Protein AF-A0A4Y2DJN3-F1 (afdb_monomer_lite)

Secondary structure (DSSP, 8-state):
-HHHHHHHHHHHHHH-S-SEEEEEE--TT-HHHHTTS-TT--GGG-HHHHHHHHHHHHHHHHHIIIII-BTB-EEEEEEEE---SSSPPEEEEEEEE-GGG---SHHHHHHH---PPPPTTT-HHHHHHHHHSPEEEE-SS---EE-SB-GGG-BHHHHHT-HHHHHHHHHS-HHHHHHHIIIIIIHHH--HHHHS---SS-GGGSPPEE-TTHHHHHHTTSEEEE----EEETTEEE-

Sequence (239 aa):
MQQNYRDVMAMVRKFVKSDLFLMFTCNPYWSEILNCMEEVQRPEDRPDIIIRVFNMKLKELLKDICKHGIFGTVLAYIYVIEFQKRGLPPAHILLTLDSESKIRTKDDIDNFVSAELPDPCTDLRLFQIVTKCMVYISTRSGAHVFNRAGHRGLPFDTLLLRPYMYQLLDILPYQVFNWLSETVYLDLKFDQKMYTVKPKYYVFSKDLVLNDKFGSKLLSCTVVQKPNIPQFTENGVIF

pLDDT: mean 83.92, std 6.88, range [59.53, 95.88]

Organism: Araneus ventricosus (NCBI:txid182803)

InterPro domains:
  IPR020946 Flavin monooxygenase-like [PF00743] (133-239)
  IPR025476 Helitron helicase-like domain [PF14214] (1-95)

Foldseek 3Di:
DVVLVVVVVVVCVVQPFFQDKDKDFFDCPPPQNVVPDDPPDGSQNCVVSRVVVSVVVVVVVVCCVDPVVLLHHFPDKDWDWDDDPRGTIMIIMTTRHDPVSHDDDPVSVCSNDDDDQDDCVPCVPSNCVLLVDQAEAEDAFWAQEDELQDPPRDGPCVVCVDPVNVVVVVPDPPVVVQVCCCVVPRCVVANCVPQHDDGPDTNPPDDHHYDPCVRVCSVVSSYHYDYHFPDDDPVDTDD

Structure (mmCIF, N/CA/C/O backbone):
data_AF-A0A4Y2DJN3-F1
#
_entry.id   AF-A0A4Y2DJN3-F1
#
loop_
_atom_site.group_PDB
_atom_site.id
_atom_site.type_symbol
_atom_site.label_atom_id
_atom_site.label_alt_id
_atom_site.label_comp_id
_atom_site.label_asym_id
_atom_site.label_entity_id
_atom_site.label_seq_id
_atom_site.pdbx_PDB_ins_code
_atom_site.Cartn_x
_atom_site.Cartn_y
_atom_site.Cartn_z
_atom_site.occupancy
_atom_site.B_iso_or_equiv
_atom_site.auth_seq_id
_atom_site.auth_comp_id
_atom_site.auth_asym_id
_atom_site.auth_atom_id
_atom_site.pdbx_PDB_model_num
ATOM 1 N N . MET A 1 1 ? -30.713 4.463 -8.530 1.00 63.50 1 MET A N 1
ATOM 2 C CA . MET A 1 1 ? -29.580 5.316 -8.094 1.00 63.50 1 MET A CA 1
ATOM 3 C C . MET A 1 1 ? -29.991 6.437 -7.147 1.00 63.50 1 MET A C 1
ATOM 5 O O . MET A 1 1 ? -29.372 6.545 -6.099 1.00 63.50 1 MET A O 1
ATOM 9 N N . GLN A 1 2 ? -31.007 7.256 -7.462 1.00 78.06 2 GLN A N 1
ATOM 10 C CA . GLN A 1 2 ? -31.383 8.390 -6.596 1.00 78.06 2 GLN A CA 1
ATOM 11 C C . GLN A 1 2 ? -31.783 7.980 -5.168 1.00 78.06 2 GLN A C 1
ATOM 13 O O . GLN A 1 2 ? -31.434 8.690 -4.232 1.00 78.06 2 GLN A O 1
ATOM 18 N N . GLN A 1 3 ? -32.460 6.839 -4.988 1.00 83.62 3 GLN A N 1
ATOM 19 C CA . GLN A 1 3 ? -32.828 6.348 -3.655 1.00 83.62 3 GLN A CA 1
ATOM 20 C C . GLN A 1 3 ? -31.593 6.009 -2.810 1.00 83.62 3 GLN A C 1
ATOM 22 O O . GLN A 1 3 ? -31.409 6.598 -1.755 1.00 83.62 3 GLN A O 1
ATOM 27 N N . ASN A 1 4 ? -30.685 5.178 -3.332 1.00 82.19 4 ASN A N 1
ATOM 28 C CA . ASN A 1 4 ? -29.441 4.820 -2.643 1.00 82.19 4 ASN A CA 1
ATOM 29 C C . ASN A 1 4 ? -28.620 6.058 -2.261 1.00 82.19 4 ASN A C 1
ATOM 31 O O . ASN A 1 4 ? -28.074 6.123 -1.170 1.00 82.19 4 A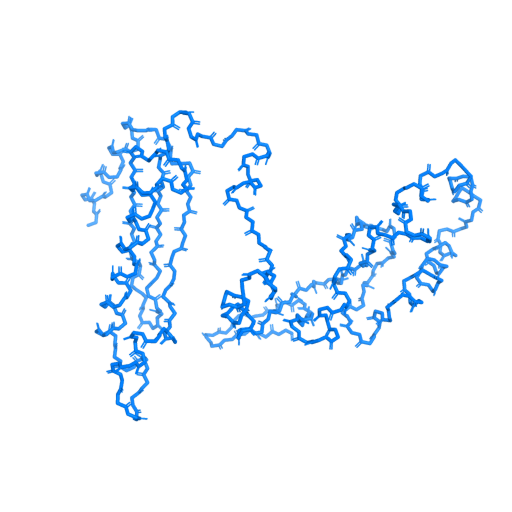SN A O 1
ATOM 35 N N . TYR A 1 5 ? -28.562 7.067 -3.135 1.00 84.25 5 TYR A N 1
ATOM 36 C CA . TYR A 1 5 ? -27.909 8.332 -2.806 1.00 84.25 5 TYR A CA 1
ATOM 37 C C . TYR A 1 5 ? -28.589 9.037 -1.622 1.00 84.25 5 TYR A C 1
ATOM 39 O O . TYR A 1 5 ? -27.907 9.493 -0.709 1.00 84.25 5 TYR A O 1
ATOM 47 N N . ARG A 1 6 ? -29.926 9.103 -1.597 1.00 86.69 6 ARG A N 1
ATOM 48 C CA . ARG A 1 6 ? -30.676 9.690 -0.473 1.00 86.69 6 ARG A CA 1
ATOM 49 C C . ARG A 1 6 ? -30.442 8.925 0.830 1.00 86.69 6 ARG A C 1
ATOM 51 O O . ARG A 1 6 ? -30.234 9.568 1.854 1.00 86.69 6 ARG A O 1
ATOM 58 N N . ASP A 1 7 ? -30.412 7.596 0.781 1.00 86.75 7 ASP A N 1
ATOM 59 C CA . ASP A 1 7 ? -30.169 6.742 1.951 1.00 86.75 7 ASP A CA 1
ATOM 60 C C . ASP A 1 7 ? -28.751 6.949 2.505 1.00 86.75 7 ASP A C 1
ATOM 62 O O . ASP A 1 7 ? -28.560 7.120 3.710 1.00 86.75 7 ASP A O 1
ATOM 66 N N . VAL A 1 8 ? -27.758 7.042 1.616 1.00 84.94 8 VAL A N 1
ATOM 67 C CA . VAL A 1 8 ? -26.370 7.377 1.967 1.00 84.94 8 VAL A CA 1
ATOM 68 C C . VAL A 1 8 ? -26.285 8.765 2.600 1.00 84.94 8 VAL A C 1
ATOM 70 O O . VAL A 1 8 ? -25.684 8.924 3.661 1.00 84.94 8 VAL A O 1
ATOM 73 N N . MET A 1 9 ? -26.933 9.772 2.009 1.00 87.25 9 MET A N 1
ATOM 74 C CA . MET A 1 9 ? -26.952 11.127 2.572 1.00 87.25 9 MET A CA 1
ATOM 75 C C . MET A 1 9 ? -27.658 11.172 3.935 1.00 87.25 9 MET A C 1
ATOM 77 O O . MET A 1 9 ? -27.250 11.942 4.805 1.00 87.25 9 MET A O 1
ATOM 81 N N . ALA A 1 10 ? -28.677 10.338 4.160 1.00 87.19 10 ALA A N 1
ATOM 82 C CA . ALA A 1 10 ? -29.317 10.191 5.465 1.00 87.19 10 ALA A CA 1
ATOM 83 C C . ALA A 1 10 ? -28.379 9.540 6.499 1.00 87.19 10 ALA A C 1
ATOM 85 O O . ALA A 1 10 ? -28.306 10.015 7.633 1.00 87.19 10 ALA A O 1
ATOM 86 N N . MET A 1 11 ? -27.610 8.515 6.110 1.00 85.50 11 MET A N 1
ATOM 87 C CA . MET A 1 11 ? -26.577 7.918 6.966 1.00 85.50 11 MET A CA 1
ATOM 88 C C . MET A 1 11 ? -25.491 8.925 7.348 1.00 85.50 11 MET A C 1
ATOM 90 O O . MET A 1 11 ? -25.191 9.057 8.531 1.00 85.50 11 MET A O 1
ATOM 94 N N . VAL A 1 12 ? -24.952 9.679 6.386 1.00 85.69 12 VAL A N 1
ATOM 95 C CA . VAL A 1 12 ? -23.911 10.693 6.644 1.00 85.69 12 VAL A CA 1
ATOM 96 C C . VAL A 1 12 ? -24.426 11.796 7.574 1.00 85.69 12 VAL A C 1
ATOM 98 O O . VAL A 1 12 ? -23.700 12.252 8.454 1.00 85.69 12 VAL A O 1
ATOM 101 N N . ARG A 1 13 ? -25.698 12.201 7.439 1.00 86.25 13 ARG A N 1
ATOM 102 C CA . ARG A 1 13 ? -26.329 13.143 8.382 1.00 86.25 13 ARG A CA 1
ATOM 103 C C . ARG A 1 13 ? -26.434 12.578 9.799 1.00 86.25 13 ARG A C 1
ATOM 105 O O . ARG A 1 13 ? -26.307 13.341 10.747 1.00 86.25 13 ARG A O 1
ATOM 112 N N . LYS A 1 14 ? -26.690 11.275 9.943 1.00 86.81 14 LYS A N 1
ATOM 113 C CA . LYS A 1 14 ? -26.875 10.620 11.246 1.00 86.81 14 LYS A CA 1
ATOM 114 C C . LYS A 1 14 ? -25.556 10.306 11.952 1.00 86.81 14 LYS A C 1
ATOM 116 O O . LYS A 1 14 ? -25.456 10.520 13.153 1.00 86.81 14 LYS A O 1
ATOM 121 N N . PHE A 1 15 ? -24.577 9.774 11.226 1.00 79.56 15 PHE A N 1
ATOM 122 C CA . PHE A 1 15 ? -23.340 9.230 11.794 1.00 79.56 15 PHE A CA 1
ATOM 123 C C . PHE A 1 15 ? -22.121 10.139 11.608 1.00 79.56 15 PHE A C 1
ATOM 125 O O . PHE A 1 15 ? -21.039 9.790 12.061 1.00 79.56 15 PHE A O 1
ATOM 132 N N . VAL A 1 16 ? -22.298 11.335 11.031 1.00 75.62 16 VAL A N 1
ATOM 133 C CA . VAL A 1 16 ? -21.213 12.272 10.688 1.00 75.62 16 VAL A CA 1
ATOM 134 C C . VAL A 1 16 ? -20.390 11.758 9.489 1.00 75.62 16 VAL A C 1
ATOM 136 O O . VAL A 1 16 ? -20.634 10.686 8.933 1.00 75.62 16 VAL A O 1
ATOM 139 N N . LYS A 1 17 ? -19.463 12.592 9.006 1.00 82.88 17 LYS A N 1
ATOM 140 C CA . LYS A 1 17 ? -18.545 12.318 7.893 1.00 82.88 17 LYS A CA 1
ATOM 141 C C . LYS A 1 17 ? -17.777 11.002 8.104 1.00 82.88 17 LYS A C 1
ATOM 143 O O . LYS A 1 17 ? -17.363 10.707 9.219 1.00 82.88 17 LYS A O 1
ATOM 148 N N . SER A 1 18 ? -17.556 10.265 7.015 1.00 86.56 18 SER A N 1
ATOM 149 C CA . SER A 1 18 ? -16.698 9.075 6.973 1.00 86.56 18 SER A CA 1
ATOM 150 C C . SER A 1 18 ? -15.250 9.399 7.345 1.00 86.56 18 SER A C 1
ATOM 152 O O . SER A 1 18 ? -14.710 10.413 6.888 1.00 86.56 18 SER A O 1
ATOM 154 N N . ASP A 1 19 ? -14.615 8.505 8.097 1.00 90.50 19 ASP A N 1
ATOM 155 C CA . ASP A 1 19 ? -13.238 8.654 8.570 1.00 90.50 19 ASP A CA 1
ATOM 156 C C . ASP A 1 19 ? -12.239 7.907 7.662 1.00 90.50 19 ASP A C 1
ATOM 158 O O . ASP A 1 19 ? -11.151 8.417 7.409 1.00 90.50 19 ASP A O 1
ATOM 162 N N . LEU A 1 20 ? -12.621 6.749 7.101 1.00 91.56 20 LEU A N 1
ATOM 163 C CA . LEU A 1 20 ? -11.771 5.959 6.197 1.00 91.56 20 LEU A CA 1
ATOM 164 C C . LEU A 1 20 ? -12.422 5.737 4.831 1.00 91.56 20 LEU A C 1
ATOM 166 O O . LEU A 1 20 ? -13.630 5.510 4.725 1.00 91.56 20 LEU A O 1
ATOM 170 N N . PHE A 1 21 ? -11.582 5.738 3.796 1.00 92.12 21 PHE A N 1
ATOM 171 C CA . PHE A 1 21 ? -11.930 5.319 2.443 1.00 92.12 21 PHE A CA 1
ATOM 172 C C . PHE A 1 21 ? -11.034 4.152 2.032 1.00 92.12 21 PHE A C 1
ATOM 174 O O . PHE A 1 21 ? -9.815 4.298 1.962 1.00 92.12 21 PHE A O 1
ATOM 181 N N . LEU A 1 22 ? -11.642 2.999 1.768 1.00 92.62 22 LEU A N 1
ATOM 182 C CA . LEU A 1 22 ? -10.957 1.781 1.357 1.00 92.62 22 LEU A CA 1
ATOM 183 C C . LEU A 1 22 ? -11.364 1.426 -0.068 1.00 92.62 22 LEU A C 1
ATOM 185 O O . LEU A 1 22 ? -12.546 1.431 -0.412 1.00 92.62 22 LEU A O 1
ATOM 189 N N . MET A 1 23 ? -10.377 1.063 -0.878 1.00 91.25 23 MET A N 1
ATOM 190 C CA . MET A 1 23 ? -10.599 0.483 -2.194 1.00 91.25 23 MET A CA 1
ATOM 191 C C . MET A 1 23 ? -10.208 -0.990 -2.142 1.00 91.25 23 MET A C 1
ATOM 193 O O . MET A 1 23 ? -9.076 -1.321 -1.796 1.00 91.25 23 MET A O 1
ATOM 197 N N . PHE A 1 24 ? -11.141 -1.871 -2.484 1.00 91.69 24 PHE A N 1
ATOM 198 C CA . PHE A 1 24 ? -10.898 -3.305 -2.573 1.00 91.69 24 PHE A CA 1
ATOM 199 C C . PHE A 1 24 ? -11.025 -3.759 -4.024 1.00 91.69 24 PHE A C 1
ATOM 201 O O . PHE A 1 24 ? -12.099 -3.668 -4.618 1.00 91.69 24 PHE A O 1
ATOM 208 N N . THR A 1 25 ? -9.929 -4.239 -4.600 1.00 88.00 25 THR A N 1
ATOM 209 C CA . THR A 1 25 ? -9.854 -4.681 -5.995 1.00 88.00 25 THR A CA 1
ATOM 210 C C . THR A 1 25 ? -9.736 -6.198 -6.075 1.00 88.00 25 THR A C 1
ATOM 212 O O . THR A 1 25 ? -9.072 -6.841 -5.261 1.00 88.00 25 THR A O 1
ATOM 215 N N . CYS A 1 26 ? -10.402 -6.799 -7.062 1.00 86.75 26 CYS A N 1
ATOM 216 C CA . CYS A 1 26 ? -10.248 -8.227 -7.323 1.00 86.75 26 CYS A CA 1
ATOM 217 C C . CYS A 1 26 ? -8.873 -8.518 -7.944 1.00 86.75 26 CYS A C 1
ATOM 219 O O . CYS A 1 26 ? -8.381 -7.743 -8.763 1.00 86.75 26 CYS A O 1
ATOM 221 N N . ASN A 1 27 ? -8.283 -9.660 -7.593 1.00 85.81 27 ASN A N 1
ATOM 222 C CA . ASN A 1 27 ? -7.115 -10.216 -8.268 1.00 85.81 27 ASN A CA 1
ATOM 223 C C . ASN A 1 27 ? -7.549 -11.483 -9.029 1.00 85.81 27 ASN A C 1
ATOM 225 O O . ASN A 1 27 ? -8.025 -12.425 -8.391 1.00 85.81 27 ASN A O 1
ATOM 229 N N . PRO A 1 28 ? -7.373 -11.552 -10.363 1.00 83.81 28 PRO A N 1
ATOM 230 C CA . PRO A 1 28 ? -7.845 -12.685 -11.157 1.00 83.81 28 PRO A CA 1
ATOM 231 C C . PRO A 1 28 ? -7.016 -13.957 -10.915 1.00 83.81 28 PRO A C 1
ATOM 233 O O . PRO A 1 28 ? -7.453 -15.050 -11.257 1.00 83.81 28 PRO A O 1
ATOM 236 N N . TYR A 1 29 ? -5.840 -13.828 -10.290 1.00 82.62 29 TYR A N 1
ATOM 237 C CA . TYR A 1 29 ? -4.926 -14.927 -9.978 1.00 82.62 29 TYR A CA 1
ATOM 238 C C . TYR A 1 29 ? -5.142 -15.534 -8.585 1.00 82.62 29 TYR A C 1
ATOM 240 O O . TYR A 1 29 ? -4.276 -16.262 -8.093 1.00 82.62 29 TYR A O 1
ATOM 248 N N . TRP A 1 30 ? -6.256 -15.232 -7.912 1.00 87.81 30 TRP A N 1
ATOM 249 C CA . TRP A 1 30 ? -6.617 -15.935 -6.682 1.00 87.81 30 TRP A CA 1
ATOM 250 C C . TRP A 1 30 ? -6.812 -17.430 -6.947 1.00 87.81 30 TRP A C 1
ATOM 252 O O . TRP A 1 30 ? -7.435 -17.819 -7.934 1.00 87.81 30 TRP A O 1
ATOM 262 N N . SER A 1 31 ? -6.311 -18.271 -6.041 1.00 87.88 31 SER A N 1
ATOM 263 C CA . SER A 1 31 ? -6.423 -19.732 -6.139 1.00 87.88 31 SER A CA 1
ATOM 264 C C . SER A 1 31 ? -7.866 -20.200 -6.304 1.00 87.88 31 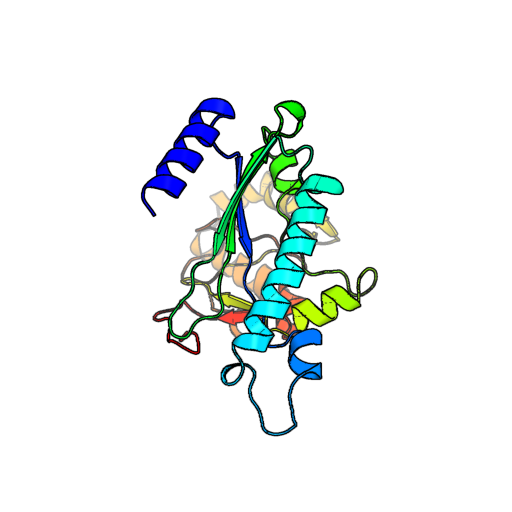SER A C 1
ATOM 266 O O . SER A 1 31 ? -8.134 -21.112 -7.066 1.00 87.88 31 SER A O 1
ATOM 268 N N . GLU A 1 32 ? -8.808 -19.544 -5.637 1.00 91.25 32 GLU A N 1
ATOM 269 C CA . GLU A 1 32 ? -10.237 -19.842 -5.675 1.00 91.25 32 GLU A CA 1
ATOM 270 C C . GLU A 1 32 ? -10.839 -19.597 -7.061 1.00 91.25 32 GLU A C 1
ATOM 272 O O . GLU A 1 32 ? -11.800 -20.261 -7.430 1.00 91.25 32 GLU A O 1
ATOM 277 N N . ILE A 1 33 ? -10.272 -18.660 -7.827 1.00 89.19 33 ILE A N 1
ATOM 278 C CA . ILE A 1 33 ? -10.653 -18.419 -9.219 1.00 89.19 33 ILE A CA 1
ATOM 279 C C . ILE A 1 33 ? -9.997 -19.481 -10.099 1.00 89.19 33 ILE A C 1
ATOM 281 O O . ILE A 1 33 ? -10.696 -20.172 -10.830 1.00 89.19 33 ILE A O 1
ATOM 285 N N . LEU A 1 34 ? -8.673 -19.646 -9.990 1.00 88.62 34 LEU A N 1
ATOM 286 C CA . LEU A 1 34 ? -7.893 -20.553 -10.839 1.00 88.62 34 LEU A CA 1
ATOM 287 C C . LEU A 1 34 ? -8.310 -22.023 -10.687 1.00 88.62 34 LEU A C 1
ATOM 289 O O . LEU A 1 34 ? -8.392 -22.733 -11.679 1.00 88.62 34 LEU A O 1
ATOM 293 N N . ASN A 1 35 ? -8.647 -22.464 -9.474 1.00 89.00 35 ASN A N 1
ATOM 294 C CA . ASN A 1 35 ? -9.113 -23.827 -9.202 1.00 89.00 35 ASN A CA 1
ATOM 295 C C . ASN A 1 35 ? -10.479 -24.134 -9.837 1.00 89.00 35 ASN A C 1
ATOM 297 O O . ASN A 1 35 ? -10.851 -25.299 -9.948 1.00 89.00 35 ASN A O 1
ATOM 301 N N . CYS A 1 36 ? -11.245 -23.107 -10.210 1.00 85.94 36 CYS A N 1
ATOM 302 C CA . CYS A 1 36 ? -12.518 -23.257 -10.909 1.00 85.94 36 CYS A CA 1
ATOM 303 C C . CYS A 1 36 ? -12.383 -23.125 -12.435 1.00 85.94 36 CYS A C 1
ATOM 305 O O . CYS A 1 36 ? -13.401 -23.202 -13.124 1.00 85.94 36 CYS A O 1
ATOM 307 N N . MET A 1 37 ? -11.170 -22.905 -12.957 1.00 83.62 37 MET A N 1
ATOM 308 C CA . MET A 1 37 ? -10.912 -22.795 -14.393 1.00 83.62 37 MET A CA 1
ATOM 309 C C . MET A 1 37 ? -10.529 -24.150 -14.991 1.00 83.62 37 MET A C 1
ATOM 311 O O . MET A 1 37 ? -9.846 -24.958 -14.365 1.00 83.62 37 MET A O 1
ATOM 315 N N . GLU A 1 38 ? -10.948 -24.374 -16.232 1.00 79.38 38 GLU A N 1
ATOM 316 C CA . GLU A 1 38 ? -10.461 -25.471 -17.076 1.00 79.38 38 GLU A CA 1
ATOM 317 C C . GLU A 1 38 ? -9.144 -25.060 -17.759 1.00 79.38 38 GLU A C 1
ATOM 319 O O . GLU A 1 38 ? -8.902 -23.869 -17.946 1.00 79.38 38 GLU A O 1
ATOM 324 N N . GLU A 1 39 ? -8.309 -26.021 -18.181 1.00 72.75 39 GLU A N 1
ATOM 325 C CA . GLU A 1 39 ? -6.923 -25.775 -18.646 1.00 72.75 39 GLU A CA 1
ATOM 326 C C . GLU A 1 39 ? -6.778 -24.748 -19.791 1.00 72.75 39 GLU A C 1
ATOM 328 O O . GLU A 1 39 ? -5.702 -24.184 -19.980 1.00 72.75 39 GLU A O 1
ATOM 333 N N . VAL A 1 40 ? -7.848 -24.482 -20.547 1.00 78.62 40 VAL A N 1
ATOM 334 C CA . VAL A 1 40 ? -7.842 -23.570 -21.705 1.00 78.62 40 VAL A CA 1
ATOM 335 C C . VAL A 1 40 ? -8.464 -22.198 -21.392 1.00 78.62 40 VAL A C 1
ATOM 337 O O . VAL A 1 40 ? -8.224 -21.238 -22.124 1.00 78.62 40 VAL A O 1
ATOM 340 N N . GLN A 1 41 ? -9.253 -22.070 -20.318 1.00 80.94 41 GLN A N 1
ATOM 341 C CA . GLN A 1 41 ? -10.022 -20.852 -20.026 1.00 80.94 41 GLN A CA 1
ATOM 342 C C . GLN A 1 41 ? -9.168 -19.805 -19.304 1.00 80.94 41 GLN A C 1
ATOM 344 O O . GLN A 1 41 ? -8.434 -20.118 -18.364 1.00 80.94 41 GLN A O 1
ATOM 349 N N . ARG A 1 42 ? -9.298 -18.532 -19.698 1.00 79.75 42 ARG A N 1
ATOM 350 C CA . ARG A 1 42 ? -8.706 -17.416 -18.952 1.00 79.75 42 ARG A CA 1
ATOM 351 C C . ARG A 1 42 ? -9.715 -16.881 -17.938 1.00 79.75 42 ARG A C 1
ATOM 353 O O . ARG A 1 42 ? -10.917 -16.919 -18.197 1.00 79.75 42 ARG A O 1
ATOM 360 N N . PRO A 1 43 ? -9.264 -16.297 -16.812 1.00 79.56 43 PRO A N 1
ATOM 361 C CA . PRO A 1 43 ? -10.174 -15.664 -15.857 1.00 79.56 43 PRO A CA 1
ATOM 362 C C . PRO A 1 43 ? -11.089 -14.617 -16.502 1.00 79.56 43 PRO A C 1
ATOM 364 O O . PRO A 1 43 ? -12.263 -14.516 -16.158 1.00 79.56 43 PRO A O 1
ATOM 367 N N . GLU A 1 44 ? -10.560 -13.887 -17.483 1.00 79.88 44 GLU A N 1
ATOM 368 C CA . GLU A 1 44 ? -11.270 -12.882 -18.279 1.00 79.88 44 GLU A CA 1
ATOM 369 C C . GLU A 1 44 ? -12.519 -13.439 -18.984 1.00 79.88 44 GLU A C 1
ATOM 371 O O . GLU A 1 44 ? -13.499 -12.713 -19.150 1.00 79.88 44 GLU A O 1
ATOM 376 N N . ASP A 1 45 ? -12.522 -14.730 -19.329 1.00 82.44 45 ASP A N 1
ATOM 377 C CA . ASP A 1 45 ? -13.620 -15.392 -20.038 1.00 82.44 45 ASP A CA 1
ATOM 378 C C . ASP A 1 45 ? -14.782 -15.776 -19.101 1.00 82.44 45 ASP A C 1
ATOM 380 O O . ASP A 1 45 ? -15.889 -16.071 -19.557 1.00 82.44 45 ASP A O 1
ATOM 384 N N . ARG A 1 46 ? -14.552 -15.774 -17.778 1.00 85.69 46 ARG A N 1
ATOM 385 C CA . ARG A 1 46 ? -15.492 -16.262 -16.753 1.00 85.69 46 ARG A CA 1
ATOM 386 C C . ARG A 1 46 ? -15.786 -15.211 -15.676 1.00 85.69 46 ARG A C 1
ATOM 388 O O . ARG A 1 46 ? -15.456 -15.396 -14.495 1.00 85.69 46 ARG A O 1
ATOM 395 N N . PRO A 1 47 ? -16.464 -14.102 -16.040 1.00 84.69 47 PRO A N 1
ATOM 396 C CA . PRO A 1 47 ? -16.811 -13.046 -15.090 1.00 84.69 47 PRO A CA 1
ATOM 397 C C . PRO A 1 47 ? -17.757 -13.532 -13.982 1.00 84.69 47 PRO A C 1
ATOM 399 O O . PRO A 1 47 ? -17.760 -12.974 -12.886 1.00 84.69 47 PRO A O 1
ATOM 402 N N . ASP A 1 48 ? -18.534 -14.591 -14.224 1.00 87.38 48 ASP A N 1
ATOM 403 C CA . ASP A 1 48 ? -19.408 -15.222 -13.235 1.00 87.38 48 ASP A CA 1
ATOM 404 C C . ASP A 1 48 ? -18.627 -15.772 -12.030 1.00 87.38 48 ASP A C 1
ATOM 406 O O . ASP A 1 48 ? -19.024 -15.547 -10.882 1.00 87.38 48 ASP A O 1
ATOM 410 N N . ILE A 1 49 ? -17.495 -16.440 -12.280 1.00 89.31 49 ILE A N 1
ATOM 411 C CA . ILE A 1 49 ? -16.613 -16.974 -11.233 1.00 89.31 49 ILE A CA 1
ATOM 412 C C . ILE A 1 49 ? -15.933 -15.820 -10.497 1.00 89.31 49 ILE A C 1
ATOM 414 O O . ILE A 1 49 ? -15.973 -15.768 -9.265 1.00 89.31 49 ILE A O 1
ATOM 418 N N . ILE A 1 50 ? -15.374 -14.860 -11.242 1.00 88.62 50 ILE A N 1
ATOM 419 C CA . ILE A 1 50 ? -14.689 -13.690 -10.676 1.00 88.62 50 ILE A CA 1
ATOM 420 C C . ILE A 1 50 ? -15.609 -12.938 -9.713 1.00 88.62 50 ILE A C 1
ATOM 422 O O . ILE A 1 50 ? -15.231 -12.691 -8.569 1.00 88.62 50 ILE A O 1
ATOM 426 N N . ILE A 1 51 ? -16.831 -12.605 -10.139 1.00 88.62 51 ILE A N 1
ATOM 427 C CA . ILE A 1 51 ? -17.778 -11.832 -9.323 1.00 88.62 51 ILE A CA 1
ATOM 428 C C . ILE A 1 51 ? -18.174 -12.607 -8.061 1.00 88.62 51 ILE A C 1
ATOM 430 O O . ILE A 1 51 ? -18.299 -12.013 -6.986 1.00 88.62 51 ILE A O 1
ATOM 434 N N . ARG A 1 52 ? -18.345 -13.932 -8.154 1.00 91.12 52 ARG A N 1
ATOM 435 C CA . ARG A 1 52 ? -18.656 -14.776 -6.990 1.00 91.12 52 ARG A CA 1
ATOM 436 C C . ARG A 1 52 ? -17.516 -14.781 -5.981 1.00 91.12 52 ARG A C 1
ATOM 438 O O . ARG A 1 52 ? -17.766 -14.519 -4.805 1.00 91.12 52 ARG A O 1
ATOM 445 N N . VAL A 1 53 ? -16.285 -15.034 -6.426 1.00 92.38 53 VAL A N 1
ATOM 446 C CA . VAL A 1 53 ? -15.112 -15.044 -5.539 1.00 92.38 53 VAL A CA 1
ATOM 447 C C . VAL A 1 53 ? -14.864 -13.658 -4.950 1.00 92.38 53 VAL A C 1
ATOM 449 O O . VAL A 1 53 ? -14.670 -13.538 -3.742 1.00 92.38 53 VAL A O 1
ATOM 452 N N . PHE A 1 54 ? -14.967 -12.604 -5.759 1.00 92.00 54 PHE A N 1
ATOM 453 C CA . PHE A 1 54 ? -14.872 -11.222 -5.297 1.00 92.00 54 PHE A CA 1
ATOM 454 C C . PHE A 1 54 ? -15.879 -10.912 -4.188 1.00 92.00 54 PHE A C 1
ATOM 456 O O . PHE A 1 54 ? -15.494 -10.398 -3.143 1.00 92.00 54 PHE A O 1
ATOM 463 N N . ASN A 1 55 ? -17.151 -11.276 -4.368 1.00 92.44 55 ASN A N 1
ATOM 464 C CA . ASN A 1 55 ? -18.181 -11.053 -3.354 1.00 92.44 55 ASN A CA 1
ATOM 465 C C . ASN A 1 55 ? -17.915 -11.856 -2.069 1.00 92.44 55 ASN A C 1
ATOM 467 O O . ASN A 1 55 ? -18.154 -11.354 -0.973 1.00 92.44 55 ASN A O 1
ATOM 471 N N . MET A 1 56 ? -17.405 -13.089 -2.177 1.00 94.06 56 MET A N 1
ATOM 472 C CA . MET A 1 56 ? -17.011 -13.880 -1.004 1.00 94.06 56 MET A CA 1
ATOM 473 C C . MET A 1 56 ? -15.882 -13.196 -0.224 1.00 94.06 56 MET A C 1
ATOM 475 O O . MET A 1 56 ? -16.021 -12.994 0.981 1.00 94.06 56 MET A O 1
ATOM 479 N N . LYS A 1 57 ? -14.821 -12.756 -0.912 1.00 94.31 57 LYS A N 1
ATOM 480 C CA . LYS A 1 57 ? -13.689 -12.049 -0.293 1.00 94.31 57 LYS A CA 1
ATOM 481 C C . LYS A 1 57 ? -14.082 -10.690 0.282 1.00 94.31 57 LYS A C 1
ATOM 483 O O . LYS A 1 57 ? -13.659 -10.351 1.379 1.00 94.31 57 LYS A O 1
ATOM 488 N N . LEU A 1 58 ? -14.935 -9.937 -0.412 1.00 94.75 58 LEU A N 1
ATOM 489 C CA . LEU A 1 58 ? -15.446 -8.657 0.077 1.00 94.75 58 LEU A CA 1
ATOM 490 C C . LEU A 1 58 ? -16.262 -8.837 1.366 1.00 94.75 58 LEU A C 1
ATOM 492 O O . LEU A 1 58 ? -16.112 -8.059 2.304 1.00 94.75 58 LEU A O 1
ATOM 496 N N . LYS A 1 59 ? -17.105 -9.874 1.446 1.00 95.00 59 LYS A N 1
ATOM 497 C CA . LYS A 1 59 ? -17.860 -10.192 2.670 1.00 95.00 59 LYS A CA 1
ATOM 498 C C . LYS A 1 59 ? -16.953 -10.589 3.828 1.00 95.00 59 LYS A C 1
ATOM 500 O O . LYS A 1 59 ? -17.245 -10.226 4.964 1.00 95.00 59 LYS A O 1
ATOM 505 N N . GLU A 1 60 ? -15.891 -11.335 3.547 1.00 95.88 60 GLU A N 1
ATOM 506 C CA . GLU A 1 60 ? -14.889 -11.710 4.544 1.00 95.88 60 GLU A CA 1
ATOM 507 C C . GLU A 1 60 ? -14.146 -10.471 5.063 1.00 95.88 60 GLU A C 1
ATOM 509 O O . GLU A 1 60 ? -14.146 -10.232 6.267 1.00 95.88 60 GLU A O 1
ATOM 514 N N . LEU A 1 61 ? -13.694 -9.588 4.167 1.00 94.88 61 LEU A N 1
ATOM 515 C CA . LEU A 1 61 ? -13.087 -8.304 4.528 1.00 94.88 61 LEU A CA 1
ATOM 516 C C . LEU A 1 61 ? -14.020 -7.439 5.393 1.00 94.88 61 LEU A C 1
ATOM 518 O O . LEU A 1 61 ? -13.607 -6.912 6.422 1.00 94.88 61 LEU A O 1
ATOM 522 N N . LEU A 1 62 ? -15.296 -7.301 5.013 1.00 94.81 62 LEU A N 1
ATOM 523 C CA . LEU A 1 62 ? -16.274 -6.548 5.809 1.00 94.81 62 LEU A CA 1
ATOM 524 C C . LEU A 1 62 ? -16.515 -7.189 7.183 1.00 94.81 62 LEU A C 1
ATOM 526 O O . LEU A 1 62 ? -16.765 -6.482 8.159 1.00 94.81 62 LEU A O 1
ATOM 530 N N . LYS A 1 63 ? -16.434 -8.521 7.285 1.00 95.31 63 LYS A N 1
ATOM 531 C CA . LYS A 1 63 ? -16.523 -9.229 8.565 1.00 95.31 63 LYS A CA 1
ATOM 532 C C . LYS A 1 63 ? -15.317 -8.906 9.446 1.00 95.31 63 LYS A C 1
ATOM 534 O O . LYS A 1 63 ? -15.517 -8.641 10.627 1.00 95.31 63 LYS A O 1
ATOM 539 N N . ASP A 1 64 ? -14.113 -8.874 8.887 1.00 94.94 64 ASP A N 1
ATOM 540 C CA . ASP A 1 64 ? -12.904 -8.506 9.628 1.00 94.94 64 ASP A CA 1
ATOM 541 C C . ASP A 1 64 ? -12.963 -7.053 10.114 1.00 94.94 64 ASP A C 1
ATOM 543 O O . ASP A 1 64 ? -12.730 -6.778 11.291 1.00 94.94 64 ASP A O 1
ATOM 547 N N . ILE A 1 65 ? -13.394 -6.136 9.245 1.00 94.06 65 ILE A N 1
ATOM 548 C CA . ILE A 1 65 ? -13.585 -4.716 9.570 1.00 94.06 65 ILE A CA 1
ATOM 549 C C . ILE A 1 65 ? -14.616 -4.526 10.686 1.00 94.06 65 ILE A C 1
ATOM 551 O O . ILE A 1 65 ? -14.329 -3.866 11.680 1.00 94.06 65 ILE A O 1
ATOM 555 N N . CYS A 1 66 ? -15.814 -5.097 10.543 1.00 92.00 66 CYS A N 1
ATOM 556 C CA . CYS A 1 66 ? -16.928 -4.785 11.440 1.00 92.00 66 CYS A CA 1
ATOM 557 C C . CYS A 1 66 ? -17.023 -5.690 12.674 1.00 92.00 66 CYS A C 1
ATOM 559 O O . CYS A 1 66 ? -17.584 -5.261 13.678 1.00 92.00 66 CYS A O 1
ATOM 561 N N . LYS A 1 67 ? -16.560 -6.947 12.609 1.00 91.94 67 LYS A N 1
ATOM 562 C CA . LYS A 1 67 ? -16.676 -7.907 13.726 1.00 91.94 67 LYS A CA 1
ATOM 563 C C . LYS A 1 67 ? -15.367 -8.132 14.459 1.00 91.94 67 LYS A C 1
ATOM 565 O O . LYS A 1 67 ? -15.394 -8.267 15.675 1.00 91.94 67 LYS A O 1
ATOM 570 N N . HIS A 1 68 ? -14.254 -8.220 13.734 1.00 91.38 68 HIS A N 1
ATOM 571 C CA . HIS A 1 68 ? -12.939 -8.385 14.357 1.00 91.38 68 HIS A CA 1
ATOM 572 C C . HIS A 1 68 ? -12.312 -7.039 14.743 1.00 91.38 68 HIS A C 1
ATOM 574 O O . HIS A 1 68 ? -11.348 -7.024 15.499 1.00 91.38 68 HIS A O 1
ATOM 580 N N . GLY A 1 69 ? -12.885 -5.922 14.280 1.00 89.25 69 GLY A N 1
ATOM 581 C CA . GLY A 1 69 ? -12.527 -4.582 14.738 1.00 89.25 69 GLY A CA 1
ATOM 582 C C . GLY A 1 69 ? -11.112 -4.174 14.345 1.00 89.25 69 GLY A C 1
ATOM 583 O O . GLY A 1 69 ? -10.446 -3.494 15.118 1.00 89.25 69 GLY A O 1
ATOM 584 N N . ILE A 1 70 ? -10.640 -4.574 13.154 1.00 90.69 70 ILE A N 1
ATOM 585 C CA . ILE A 1 70 ? -9.263 -4.284 12.706 1.00 90.69 70 ILE A CA 1
ATOM 586 C C . ILE A 1 70 ? -8.941 -2.781 12.648 1.00 90.69 70 ILE A C 1
ATOM 588 O O . ILE A 1 70 ? -7.788 -2.395 12.788 1.00 90.69 70 ILE A O 1
ATOM 592 N N . PHE A 1 71 ? -9.964 -1.939 12.472 1.00 89.75 71 PHE A N 1
ATOM 593 C CA . PHE A 1 71 ? -9.873 -0.475 12.470 1.00 89.75 71 PHE A CA 1
ATOM 594 C C . PHE A 1 71 ? -10.562 0.148 13.698 1.00 89.75 71 PHE A C 1
ATOM 596 O O . PHE A 1 71 ? -10.908 1.328 13.689 1.00 89.75 71 PHE A O 1
ATOM 603 N N . GLY A 1 72 ? -10.816 -0.653 14.735 1.00 91.06 72 GLY A N 1
ATOM 604 C CA . GLY A 1 72 ? -11.649 -0.292 15.878 1.00 91.06 72 GLY A CA 1
ATOM 605 C C . GLY A 1 72 ? -13.146 -0.493 15.624 1.00 91.06 72 GLY A C 1
ATOM 606 O O . GLY A 1 72 ? -13.563 -1.293 14.782 1.00 91.06 72 GLY A O 1
ATOM 607 N N . THR A 1 73 ? -13.972 0.223 16.385 1.00 92.88 73 THR A N 1
ATOM 608 C CA . THR A 1 73 ? -15.432 0.077 16.346 1.00 92.88 73 THR A CA 1
ATOM 609 C C . THR A 1 73 ? -16.023 0.862 15.177 1.00 92.88 73 THR A C 1
ATOM 611 O O . THR A 1 73 ? -15.927 2.087 15.118 1.00 92.88 73 THR A O 1
ATOM 614 N N . VAL A 1 74 ? -16.684 0.160 14.252 1.00 92.81 74 VAL A N 1
ATOM 615 C CA . VAL A 1 74 ? -17.350 0.759 13.085 1.00 92.81 74 VAL A CA 1
ATOM 616 C C . VAL A 1 74 ? -18.823 1.021 13.399 1.00 92.81 74 VAL A C 1
ATOM 618 O O . VAL A 1 74 ? -19.586 0.083 13.625 1.00 92.81 74 VAL A O 1
ATOM 621 N N . LEU A 1 75 ? -19.244 2.288 13.368 1.00 91.81 75 LEU A N 1
ATOM 622 C CA . LEU A 1 75 ? -20.642 2.688 13.585 1.00 91.81 75 LEU A CA 1
ATOM 623 C C . LEU A 1 75 ? -21.502 2.477 12.337 1.00 91.81 75 LEU A C 1
ATOM 625 O O . LEU A 1 75 ? -22.655 2.055 12.422 1.00 91.81 75 LEU A O 1
ATOM 629 N N . ALA A 1 76 ? -20.943 2.801 11.172 1.00 91.56 76 ALA A N 1
ATOM 630 C CA . ALA A 1 76 ? -21.607 2.666 9.886 1.00 91.56 76 ALA A CA 1
ATOM 631 C C . ALA A 1 76 ? -20.578 2.430 8.778 1.00 91.56 76 ALA A C 1
ATOM 633 O O . ALA A 1 76 ? -19.450 2.916 8.844 1.00 91.56 76 ALA A O 1
ATOM 634 N N . TYR A 1 77 ? -20.984 1.710 7.736 1.00 92.56 77 TYR A N 1
ATOM 635 C CA . TYR A 1 77 ? -20.209 1.577 6.511 1.00 92.56 77 TYR A CA 1
ATOM 636 C C . TYR A 1 77 ? -21.125 1.638 5.296 1.00 92.56 77 TYR A C 1
ATOM 638 O O . TYR A 1 77 ? -22.290 1.242 5.344 1.00 92.56 77 TYR A O 1
ATOM 646 N N . ILE A 1 78 ? -20.583 2.139 4.196 1.00 92.06 78 ILE A N 1
ATOM 647 C CA . ILE A 1 78 ? -21.274 2.273 2.918 1.00 92.06 78 ILE A CA 1
ATOM 648 C C . ILE A 1 78 ? -20.302 1.789 1.861 1.00 92.06 78 ILE A C 1
ATOM 650 O O . ILE A 1 78 ? -19.151 2.207 1.869 1.00 92.06 78 ILE A O 1
ATOM 654 N N . TYR A 1 79 ? -20.734 0.935 0.940 1.00 92.69 79 TYR A N 1
ATOM 655 C CA . TYR A 1 79 ? -19.882 0.556 -0.178 1.00 92.69 79 TYR A CA 1
ATOM 656 C C . TYR A 1 79 ? -20.633 0.536 -1.497 1.00 92.69 79 TYR A C 1
ATOM 658 O O . TYR A 1 79 ? -21.841 0.301 -1.553 1.00 92.69 79 TYR A O 1
ATOM 666 N N . VAL A 1 80 ? -19.889 0.791 -2.566 1.00 90.75 80 VAL A N 1
ATOM 667 C CA . VAL A 1 80 ? -20.367 0.725 -3.942 1.00 90.75 80 VAL A CA 1
ATOM 668 C C . VAL A 1 80 ? -19.395 -0.130 -4.733 1.00 90.75 80 VAL A C 1
ATOM 670 O O . VAL A 1 80 ? -18.185 0.053 -4.640 1.00 90.75 80 VAL A O 1
ATOM 673 N N . ILE A 1 81 ? -19.937 -1.062 -5.510 1.00 90.12 81 ILE A N 1
ATOM 674 C CA . ILE A 1 81 ? -19.162 -1.858 -6.458 1.00 90.12 81 ILE A CA 1
ATOM 675 C C . ILE A 1 81 ? -19.309 -1.206 -7.828 1.00 90.12 81 ILE A C 1
ATOM 677 O O . ILE A 1 81 ? -20.426 -1.031 -8.322 1.00 90.12 81 ILE A O 1
ATOM 681 N N . GLU A 1 82 ? -18.188 -0.839 -8.431 1.00 87.06 82 GLU A N 1
ATOM 682 C CA . GLU A 1 82 ? -18.157 -0.245 -9.761 1.00 87.06 82 GLU A CA 1
ATOM 683 C C . GLU A 1 82 ? -17.912 -1.347 -10.795 1.00 87.06 82 GLU A C 1
ATOM 685 O O . GLU A 1 82 ? -16.843 -1.944 -10.853 1.00 87.06 82 GLU A O 1
ATOM 690 N N . PHE A 1 83 ? -18.912 -1.655 -11.617 1.00 79.88 83 PHE A N 1
ATOM 691 C CA . PHE A 1 83 ? -18.744 -2.636 -12.688 1.00 79.88 83 PHE A CA 1
ATOM 692 C C . PHE A 1 83 ? -18.225 -1.940 -13.945 1.00 79.88 83 PHE A C 1
ATOM 694 O O . PHE A 1 83 ? -18.965 -1.242 -14.640 1.00 79.88 83 PHE A O 1
ATOM 701 N N . GLN A 1 84 ? -16.940 -2.133 -14.235 1.00 71.44 84 GLN A N 1
ATOM 702 C CA . GLN A 1 84 ? -16.309 -1.631 -15.453 1.00 71.44 84 GLN A CA 1
ATOM 703 C C . GLN A 1 84 ? -16.512 -2.620 -16.612 1.00 71.44 84 GLN A C 1
ATOM 705 O O . GLN A 1 84 ? -16.536 -3.829 -16.412 1.00 71.44 84 GLN A O 1
ATOM 710 N N . LYS A 1 85 ? -16.638 -2.121 -17.853 1.00 61.72 85 LYS A N 1
ATOM 711 C CA . LYS A 1 85 ? -16.943 -2.954 -19.042 1.00 61.72 85 LYS A CA 1
ATOM 712 C C . LYS A 1 85 ? -15.894 -4.034 -19.353 1.00 61.72 85 LYS A C 1
ATOM 714 O O . LYS A 1 85 ? -16.226 -5.000 -20.029 1.00 61.72 85 LYS A O 1
ATOM 719 N N . ARG A 1 86 ? -14.642 -3.838 -18.931 1.00 59.53 86 ARG A N 1
ATOM 720 C CA . ARG A 1 86 ? -13.502 -4.754 -19.153 1.00 59.53 86 ARG A CA 1
ATOM 721 C C . ARG A 1 86 ? -12.551 -4.820 -17.950 1.00 59.53 86 ARG A C 1
ATOM 723 O O . ARG A 1 86 ? -11.454 -5.346 -18.060 1.00 59.53 86 ARG A O 1
ATOM 730 N N . GLY A 1 87 ? -12.961 -4.238 -16.824 1.00 63.81 87 GLY A N 1
ATOM 731 C CA . GLY A 1 87 ? -12.154 -4.129 -15.615 1.00 63.81 87 GLY A CA 1
ATOM 732 C C . GLY A 1 87 ? -12.723 -5.005 -14.512 1.00 63.81 87 GLY A C 1
ATOM 733 O O . GLY A 1 87 ? -13.934 -5.207 -14.419 1.00 63.81 87 GLY A O 1
ATOM 734 N N . LEU A 1 88 ? -11.839 -5.518 -13.667 1.00 74.81 88 LEU A N 1
ATOM 735 C CA . LEU A 1 88 ? -12.231 -6.205 -12.446 1.00 74.81 88 LEU A CA 1
ATOM 736 C C . LEU A 1 88 ? -12.974 -5.227 -11.533 1.00 74.81 88 LEU A C 1
ATOM 738 O O . LEU A 1 88 ? -12.525 -4.090 -11.416 1.00 74.81 88 LEU A O 1
ATOM 742 N N . PRO A 1 89 ? -14.078 -5.630 -10.885 1.00 78.75 89 PRO A N 1
ATOM 743 C CA . PRO A 1 89 ? -14.886 -4.698 -10.112 1.00 78.75 89 PRO A CA 1
ATOM 744 C C . PRO A 1 89 ? -14.107 -4.203 -8.882 1.00 78.75 89 PRO A C 1
ATOM 746 O O . PRO A 1 89 ? -13.772 -5.025 -8.024 1.00 78.75 89 PRO A O 1
ATOM 749 N N . PRO A 1 90 ? -13.813 -2.895 -8.742 1.00 89.56 90 PRO A N 1
ATOM 750 C CA . PRO A 1 90 ? -13.433 -2.348 -7.453 1.00 89.56 90 PRO A CA 1
ATOM 751 C C . PRO A 1 90 ? -14.676 -2.154 -6.577 1.00 89.56 90 PRO A C 1
ATOM 753 O O . PRO A 1 90 ? -15.747 -1.754 -7.043 1.00 89.56 90 PRO A O 1
ATOM 756 N N . ALA A 1 91 ? -14.517 -2.399 -5.281 1.00 92.81 91 ALA A N 1
ATOM 757 C CA . ALA A 1 91 ? -15.424 -1.915 -4.254 1.00 92.81 91 ALA A CA 1
ATOM 758 C C . ALA A 1 91 ? -14.810 -0.685 -3.588 1.00 92.81 91 ALA A C 1
ATOM 760 O O . ALA A 1 91 ? -13.698 -0.737 -3.062 1.00 92.81 91 ALA A O 1
ATOM 761 N N . HIS A 1 92 ? -15.563 0.407 -3.588 1.00 92.44 92 HIS A N 1
ATOM 762 C CA . HIS A 1 92 ? -15.253 1.622 -2.848 1.00 92.44 92 HIS A CA 1
ATOM 763 C C . HIS A 1 92 ? -16.040 1.586 -1.546 1.00 92.44 92 HIS A C 1
ATOM 765 O O . HIS A 1 92 ? -17.268 1.527 -1.585 1.00 92.44 92 HIS A O 1
ATOM 771 N N . ILE A 1 93 ? -15.353 1.588 -0.408 1.00 93.94 93 ILE A N 1
ATOM 772 C CA . ILE A 1 93 ? -15.937 1.418 0.923 1.00 93.94 93 ILE A CA 1
ATOM 773 C C . ILE A 1 93 ? -15.621 2.664 1.753 1.00 93.94 93 ILE A C 1
ATOM 775 O O . ILE A 1 93 ? -14.468 3.055 1.902 1.00 93.94 93 ILE A O 1
ATOM 779 N N . LEU A 1 94 ? -16.655 3.275 2.314 1.00 92.94 94 LEU A N 1
ATOM 780 C CA . LEU A 1 94 ? -16.576 4.350 3.292 1.00 92.94 94 LEU A CA 1
ATOM 781 C C . LEU A 1 94 ? -16.897 3.781 4.670 1.00 92.94 94 LEU A C 1
ATOM 783 O O . LEU A 1 94 ? -17.924 3.119 4.833 1.00 92.94 94 LEU A O 1
ATOM 787 N N . LEU A 1 95 ? -16.045 4.064 5.652 1.00 93.12 95 LEU A N 1
ATOM 788 C CA . LEU A 1 95 ? -16.255 3.674 7.045 1.00 93.12 95 LEU A CA 1
ATOM 789 C C . LEU A 1 95 ? -16.411 4.912 7.924 1.00 93.12 95 LEU A C 1
ATOM 791 O O . LEU A 1 95 ? -15.671 5.889 7.778 1.00 93.12 95 LEU A O 1
ATOM 795 N N . THR A 1 96 ? -17.340 4.833 8.868 1.00 92.88 96 THR A N 1
ATOM 796 C CA . THR A 1 96 ? -17.501 5.792 9.959 1.00 92.88 96 THR A CA 1
ATOM 797 C C . THR A 1 96 ? -17.176 5.089 11.268 1.00 92.88 96 THR A C 1
ATOM 799 O O . THR A 1 96 ? -17.837 4.111 11.636 1.00 92.88 96 THR A O 1
ATOM 802 N N . LEU A 1 97 ? -16.142 5.575 11.947 1.00 92.50 97 LEU A N 1
ATOM 803 C CA . LEU A 1 97 ? -15.614 4.993 13.175 1.00 92.50 97 LEU A CA 1
ATOM 804 C C . LEU A 1 97 ? -16.249 5.651 14.400 1.00 92.50 97 LEU A C 1
ATOM 806 O O . LEU A 1 97 ? -16.664 6.815 14.366 1.00 92.50 97 LEU A O 1
ATOM 810 N N . ASP A 1 98 ? -16.314 4.896 15.492 1.00 92.31 98 ASP A N 1
ATOM 811 C CA . ASP A 1 98 ? -16.692 5.443 16.788 1.00 92.31 98 ASP A CA 1
ATOM 812 C C . ASP A 1 98 ? -15.682 6.493 17.272 1.00 92.31 98 ASP A C 1
ATOM 814 O O . ASP A 1 98 ? -14.516 6.491 16.877 1.00 92.31 98 ASP A O 1
ATOM 818 N N . SER A 1 99 ? -16.136 7.400 18.139 1.00 88.50 99 SER A N 1
ATOM 819 C CA . SER A 1 99 ? -15.349 8.525 18.650 1.00 88.50 99 SER A CA 1
ATOM 820 C C . SER A 1 99 ? -14.027 8.105 19.293 1.00 88.50 99 SER A C 1
ATOM 822 O O . SER A 1 99 ? -13.060 8.864 19.184 1.00 88.50 99 SER A O 1
ATOM 824 N N . GLU A 1 100 ? -13.977 6.933 19.933 1.00 89.25 100 GLU A N 1
ATOM 825 C CA . GLU A 1 100 ? -12.760 6.380 20.545 1.00 89.25 100 GLU A CA 1
ATOM 826 C C . GLU A 1 100 ? -11.796 5.772 19.520 1.00 89.25 100 GLU A C 1
ATOM 828 O O . GLU A 1 100 ? -10.591 5.762 19.740 1.00 89.25 100 GLU A O 1
ATOM 833 N N . SER A 1 101 ? -12.308 5.307 18.379 1.00 88.44 101 SER A N 1
ATOM 834 C CA . SER A 1 101 ? -11.519 4.686 17.303 1.00 88.44 101 SER A CA 1
ATOM 835 C C . SER A 1 101 ? -11.076 5.685 16.224 1.00 88.44 101 SER A C 1
ATOM 837 O O . SER A 1 101 ? -10.539 5.289 15.192 1.00 88.44 101 SER A O 1
ATOM 839 N N . LYS A 1 102 ? -11.319 6.989 16.419 1.00 89.38 102 LYS A N 1
ATOM 840 C CA . LYS A 1 102 ? -10.951 8.015 15.436 1.00 89.38 102 LYS A CA 1
ATOM 841 C C . LYS A 1 102 ? -9.453 8.282 15.424 1.00 89.38 102 LYS A C 1
ATOM 843 O O . LYS A 1 102 ? -8.855 8.547 16.460 1.00 89.38 102 LYS A O 1
ATOM 848 N N . ILE A 1 103 ? -8.907 8.364 14.217 1.00 88.75 103 ILE A N 1
ATOM 849 C CA . ILE A 1 103 ? -7.530 8.784 13.952 1.00 88.75 103 ILE A CA 1
ATOM 850 C C . ILE A 1 103 ? -7.395 10.272 14.298 1.00 88.75 103 ILE A C 1
ATOM 852 O O . ILE A 1 103 ? -8.073 11.114 13.700 1.00 88.75 103 ILE A O 1
ATOM 856 N N . ARG A 1 104 ? -6.542 10.611 15.270 1.00 89.12 104 ARG A N 1
ATOM 857 C CA . ARG A 1 104 ? -6.314 12.006 15.703 1.00 89.12 104 ARG A CA 1
ATOM 858 C C . ARG A 1 104 ? -4.844 12.385 15.717 1.00 89.12 104 ARG A C 1
ATOM 860 O O . ARG A 1 104 ? -4.515 13.553 15.518 1.00 89.12 104 ARG A O 1
ATOM 867 N N . THR A 1 105 ? -3.977 11.417 15.972 1.00 90.56 105 THR A N 1
ATOM 868 C CA . THR A 1 105 ? -2.538 11.613 16.095 1.00 90.56 105 THR A CA 1
ATOM 869 C C . THR A 1 105 ? -1.801 11.020 14.901 1.00 90.56 105 THR A C 1
ATOM 871 O O . THR A 1 105 ? -2.354 10.254 14.113 1.00 90.56 105 THR A O 1
ATOM 874 N N . LYS A 1 106 ? -0.529 11.397 14.751 1.00 87.44 106 LYS A N 1
ATOM 875 C CA . LYS A 1 106 ? 0.346 10.801 13.741 1.00 87.44 106 LYS A CA 1
ATOM 876 C C . LYS A 1 106 ? 0.568 9.309 14.010 1.00 87.44 106 LYS A C 1
ATOM 878 O O . LYS A 1 106 ? 0.530 8.525 13.072 1.00 87.44 106 LYS A O 1
ATOM 883 N N . ASP A 1 107 ? 0.732 8.933 15.274 1.00 88.12 107 ASP A N 1
ATOM 884 C CA . ASP A 1 107 ? 0.958 7.539 15.661 1.00 88.12 107 ASP A CA 1
ATOM 885 C C . ASP A 1 107 ? -0.257 6.663 15.309 1.00 88.12 107 ASP A C 1
ATOM 887 O O . ASP A 1 107 ? -0.097 5.532 14.858 1.00 88.12 107 ASP A O 1
ATOM 891 N N . ASP A 1 108 ? -1.478 7.208 15.407 1.00 87.50 108 ASP A N 1
ATOM 892 C CA . ASP A 1 108 ? -2.686 6.524 14.926 1.00 87.50 108 ASP A CA 1
ATOM 893 C C . ASP A 1 108 ? -2.615 6.252 13.415 1.00 87.50 108 ASP A C 1
ATOM 895 O O . ASP A 1 108 ? -3.011 5.184 12.961 1.00 87.50 108 ASP A O 1
ATOM 899 N N . ILE A 1 109 ? -2.095 7.191 12.618 1.00 86.50 109 ILE A N 1
ATOM 900 C CA . ILE A 1 109 ? -1.950 6.998 11.167 1.00 86.50 109 ILE A CA 1
ATOM 901 C C . ILE A 1 109 ? -0.976 5.855 10.880 1.00 86.50 109 ILE A C 1
ATOM 903 O O . ILE A 1 109 ? -1.302 4.979 10.081 1.00 86.50 109 ILE A O 1
ATOM 907 N N . ASP A 1 110 ? 0.179 5.849 11.548 1.00 85.56 110 ASP A N 1
ATOM 908 C CA . ASP A 1 110 ? 1.214 4.827 11.355 1.00 85.56 110 ASP A CA 1
ATOM 909 C C . ASP A 1 110 ? 0.713 3.424 11.771 1.00 85.56 110 ASP A C 1
ATOM 911 O O . ASP A 1 110 ? 1.099 2.421 11.170 1.00 85.56 110 ASP A O 1
ATOM 915 N N . ASN A 1 111 ? -0.216 3.341 12.734 1.00 85.62 111 ASN A N 1
ATOM 916 C CA . ASN A 1 111 ? -0.875 2.088 13.123 1.00 85.62 111 ASN A CA 1
ATOM 917 C C . ASN A 1 111 ? -1.917 1.599 12.101 1.00 85.62 111 ASN A C 1
ATOM 919 O O . ASN A 1 111 ? -2.087 0.394 11.919 1.00 85.62 111 ASN A O 1
ATOM 923 N N . PHE A 1 112 ? -2.638 2.513 11.445 1.00 84.31 112 PHE A N 1
ATOM 924 C CA . PHE A 1 112 ? -3.684 2.166 10.474 1.00 84.31 112 PHE A CA 1
ATOM 925 C C . PHE A 1 112 ? -3.129 1.903 9.071 1.00 84.31 112 PHE A C 1
ATOM 927 O O . PHE A 1 112 ? -3.702 1.116 8.315 1.00 84.31 112 PHE A O 1
ATOM 934 N N . VAL A 1 113 ? -2.047 2.588 8.699 1.00 83.44 113 VAL A N 1
ATOM 935 C CA . VAL A 1 113 ? -1.461 2.540 7.361 1.00 83.44 113 VAL A CA 1
ATOM 936 C C . VAL A 1 113 ? 0.021 2.220 7.474 1.00 83.44 113 VAL A C 1
ATOM 938 O O . VAL A 1 113 ? 0.837 3.079 7.788 1.00 83.44 113 VAL A O 1
ATOM 941 N N . SER A 1 114 ? 0.376 0.989 7.117 1.00 80.06 114 SER A N 1
ATOM 942 C CA . SER A 1 114 ? 1.763 0.571 6.946 1.00 80.06 114 SER A CA 1
ATOM 943 C C . SER A 1 114 ? 1.949 -0.082 5.579 1.00 80.06 114 SER A C 1
ATOM 945 O O . SER A 1 114 ? 1.104 -0.845 5.109 1.00 80.06 114 SER A O 1
ATOM 947 N N . ALA A 1 115 ? 3.057 0.251 4.920 1.00 74.06 115 ALA A N 1
ATOM 948 C CA . ALA A 1 115 ? 3.445 -0.282 3.619 1.00 74.06 115 ALA A CA 1
ATOM 949 C C . ALA A 1 115 ? 4.856 -0.874 3.714 1.00 74.06 115 ALA A C 1
ATOM 951 O O . ALA A 1 115 ? 5.797 -0.409 3.069 1.00 74.06 115 ALA A O 1
ATOM 952 N N . GLU A 1 116 ? 5.010 -1.887 4.563 1.00 77.94 116 GLU A N 1
ATOM 953 C CA . GLU A 1 116 ? 6.258 -2.630 4.709 1.00 77.94 116 GLU A CA 1
ATOM 954 C C . GLU A 1 116 ? 6.222 -3.940 3.919 1.00 77.94 116 GLU A C 1
ATOM 956 O O . GLU A 1 116 ? 5.187 -4.597 3.789 1.00 77.94 116 GLU A O 1
ATOM 961 N N . LEU A 1 117 ? 7.376 -4.335 3.372 1.00 79.06 117 LEU A N 1
ATOM 962 C CA . LEU A 1 117 ? 7.524 -5.683 2.831 1.00 79.06 117 LEU A CA 1
ATOM 963 C C . LEU A 1 117 ? 7.547 -6.669 4.009 1.00 79.06 117 LEU A C 1
ATOM 965 O O . LEU A 1 117 ? 8.384 -6.476 4.895 1.00 79.06 117 LEU A O 1
ATOM 969 N N . PRO A 1 118 ? 6.713 -7.726 3.999 1.00 83.94 118 PRO A N 1
ATOM 970 C CA . PRO A 1 118 ? 6.713 -8.728 5.061 1.00 83.94 118 PRO A CA 1
ATOM 971 C C . PRO A 1 118 ? 8.111 -9.324 5.263 1.00 83.94 118 PRO A C 1
ATOM 973 O O . PRO A 1 118 ? 8.860 -9.498 4.297 1.00 83.94 118 PRO A O 1
ATOM 976 N N . ASP A 1 119 ? 8.486 -9.635 6.502 1.00 82.50 119 ASP A N 1
ATOM 977 C CA . ASP A 1 119 ? 9.777 -10.268 6.768 1.00 82.50 119 ASP A CA 1
ATOM 978 C C . ASP A 1 119 ? 9.716 -11.751 6.348 1.00 82.50 119 ASP A C 1
ATOM 980 O O . ASP A 1 119 ? 8.828 -12.473 6.806 1.00 82.50 119 ASP A O 1
ATOM 984 N N . PRO A 1 120 ? 10.623 -12.249 5.483 1.00 83.94 120 PRO A N 1
ATOM 985 C CA . PRO A 1 120 ? 10.663 -13.665 5.113 1.00 83.94 120 PRO A CA 1
ATOM 986 C C . PRO A 1 120 ? 10.838 -14.613 6.307 1.00 83.94 120 PRO A C 1
ATOM 988 O O . PRO A 1 120 ? 10.462 -15.779 6.195 1.00 83.94 120 PRO A O 1
ATOM 991 N N . CYS A 1 121 ? 11.400 -14.141 7.425 1.00 85.88 121 CYS A N 1
ATOM 992 C CA . CYS A 1 121 ? 11.570 -14.944 8.635 1.00 85.88 121 CYS A CA 1
ATOM 993 C C . CYS A 1 121 ? 10.276 -15.081 9.452 1.00 85.88 121 CYS A C 1
ATOM 995 O O . CYS A 1 121 ? 10.048 -16.141 10.032 1.00 85.88 121 CYS A O 1
ATOM 997 N N . THR A 1 122 ? 9.437 -14.039 9.507 1.00 88.00 122 THR A N 1
ATOM 998 C CA . THR A 1 122 ? 8.183 -14.058 10.282 1.00 88.00 122 THR A CA 1
ATOM 999 C C . THR A 1 122 ? 7.008 -14.529 9.435 1.00 88.00 122 THR A C 1
ATOM 1001 O O . THR A 1 122 ? 6.254 -15.403 9.851 1.00 88.00 122 THR A O 1
ATOM 1004 N N . ASP A 1 123 ? 6.888 -14.005 8.214 1.00 85.88 123 ASP A N 1
ATOM 1005 C CA . ASP A 1 123 ? 5.690 -14.104 7.385 1.00 85.88 123 ASP A CA 1
ATOM 1006 C C . ASP A 1 123 ? 6.038 -14.476 5.941 1.00 85.88 123 ASP A C 1
ATOM 1008 O O . ASP A 1 123 ? 5.708 -13.777 4.97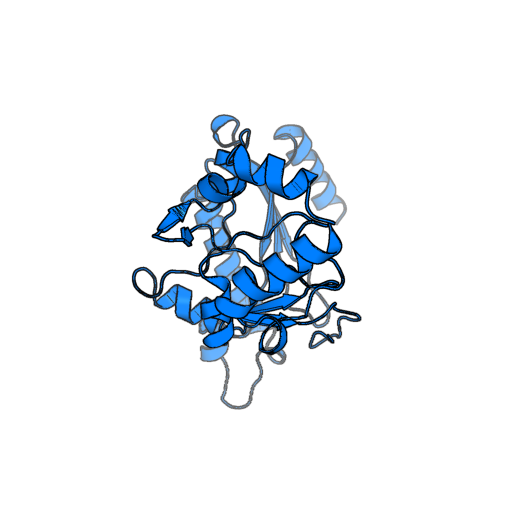5 1.00 85.88 123 ASP A O 1
ATOM 1012 N N . LEU A 1 124 ? 6.677 -15.639 5.779 1.00 86.75 124 LEU A N 1
ATOM 1013 C CA . LEU A 1 124 ? 7.127 -16.148 4.480 1.00 86.75 124 LEU A CA 1
ATOM 1014 C C . LEU A 1 124 ? 6.007 -16.180 3.429 1.00 86.75 124 LEU A C 1
ATOM 1016 O O . LEU A 1 124 ? 6.233 -15.840 2.269 1.00 86.75 124 LEU A O 1
ATOM 1020 N N . ARG A 1 125 ? 4.783 -16.553 3.826 1.00 85.56 125 ARG A N 1
ATOM 1021 C CA . ARG A 1 125 ? 3.632 -16.623 2.914 1.00 85.56 125 ARG A CA 1
ATOM 1022 C C . ARG A 1 125 ? 3.264 -15.248 2.356 1.00 85.56 125 ARG A C 1
ATOM 1024 O O . ARG A 1 125 ? 3.060 -15.122 1.151 1.00 85.56 125 ARG A O 1
ATOM 1031 N N . LEU A 1 126 ? 3.175 -14.227 3.209 1.00 83.06 126 LEU A N 1
ATOM 1032 C CA . LEU A 1 126 ? 2.862 -12.865 2.770 1.00 83.06 126 LEU A CA 1
ATOM 1033 C C . LEU A 1 126 ? 4.001 -12.306 1.922 1.00 83.06 126 LEU A C 1
ATOM 1035 O O . LEU A 1 126 ? 3.743 -11.726 0.870 1.00 83.06 126 LEU A O 1
ATOM 1039 N N . PHE A 1 127 ? 5.250 -12.555 2.326 1.00 83.62 127 PHE A N 1
ATOM 1040 C CA . PHE A 1 127 ? 6.418 -12.159 1.551 1.00 83.62 127 PHE A CA 1
ATOM 1041 C C . PHE A 1 127 ? 6.371 -12.748 0.137 1.00 83.62 127 PHE A C 1
ATOM 1043 O O . PHE A 1 127 ? 6.494 -12.005 -0.833 1.00 83.62 127 PHE A O 1
ATOM 1050 N N . GLN A 1 128 ? 6.114 -14.051 -0.006 1.00 83.19 128 GLN A N 1
ATOM 1051 C CA . GLN A 1 128 ? 5.993 -14.714 -1.310 1.00 83.19 128 GLN A CA 1
ATOM 1052 C C . GLN A 1 128 ? 4.845 -14.155 -2.155 1.00 83.19 128 GLN A C 1
ATOM 1054 O O . GLN A 1 128 ? 5.010 -13.975 -3.357 1.00 83.19 128 GLN A O 1
ATOM 1059 N N . ILE A 1 129 ? 3.691 -13.856 -1.551 1.00 81.00 129 ILE A N 1
ATOM 1060 C CA . ILE A 1 129 ? 2.548 -13.279 -2.273 1.00 81.00 129 ILE A CA 1
ATOM 1061 C C . ILE A 1 129 ? 2.894 -11.884 -2.800 1.00 81.00 129 ILE A C 1
ATOM 1063 O O . ILE A 1 129 ? 2.675 -11.610 -3.978 1.00 81.00 129 ILE A O 1
ATOM 1067 N N . VAL A 1 130 ? 3.455 -11.020 -1.949 1.00 77.88 130 VAL A N 1
ATOM 1068 C CA . VAL A 1 130 ? 3.795 -9.637 -2.316 1.00 77.88 130 VAL A CA 1
ATOM 1069 C C . VAL A 1 130 ? 4.935 -9.605 -3.336 1.00 77.88 130 VAL A C 1
ATOM 1071 O O . VAL A 1 130 ? 4.863 -8.853 -4.301 1.00 77.88 130 VAL A O 1
ATOM 1074 N N . THR A 1 131 ? 5.956 -10.453 -3.172 1.00 76.06 131 THR A N 1
ATOM 1075 C CA . THR A 1 131 ? 7.114 -10.525 -4.085 1.00 76.06 131 THR A CA 1
ATOM 1076 C C . THR A 1 131 ? 6.850 -11.288 -5.377 1.00 76.06 131 THR A C 1
ATOM 1078 O O . THR A 1 131 ? 7.622 -11.148 -6.324 1.00 76.06 131 THR A O 1
ATOM 1081 N N . LYS A 1 132 ? 5.750 -12.050 -5.470 1.00 74.38 132 LYS A N 1
ATOM 1082 C CA . LYS A 1 132 ? 5.307 -12.643 -6.741 1.00 74.38 132 LYS A CA 1
ATOM 1083 C C . LYS A 1 132 ? 5.038 -11.560 -7.788 1.00 74.38 132 LYS A C 1
ATOM 1085 O O . LYS A 1 132 ? 5.241 -11.791 -8.978 1.00 74.38 132 LYS A O 1
ATOM 1090 N N . CYS A 1 133 ? 4.590 -10.385 -7.351 1.00 68.12 133 CYS A N 1
ATOM 1091 C CA . CYS A 1 133 ? 4.492 -9.205 -8.193 1.00 68.12 133 CYS A CA 1
ATOM 1092 C C . CYS A 1 133 ? 5.806 -8.420 -8.107 1.00 68.12 133 CYS A C 1
ATOM 1094 O O . CYS A 1 133 ? 6.264 -8.084 -7.016 1.00 68.12 133 CYS A O 1
ATOM 1096 N N . MET A 1 134 ? 6.408 -8.095 -9.254 1.00 71.31 134 MET A N 1
ATOM 1097 C CA . MET A 1 134 ? 7.546 -7.175 -9.265 1.00 71.31 134 MET A CA 1
ATOM 1098 C C . MET A 1 134 ? 7.113 -5.812 -8.722 1.00 71.31 134 MET A C 1
ATOM 1100 O O . MET A 1 134 ? 6.145 -5.219 -9.203 1.00 71.31 134 MET A O 1
ATOM 1104 N N . VAL A 1 135 ? 7.856 -5.300 -7.742 1.00 82.38 135 VAL A N 1
ATOM 1105 C CA . VAL A 1 135 ? 7.625 -3.966 -7.191 1.00 82.38 135 VAL A CA 1
ATOM 1106 C C . VAL A 1 135 ? 8.421 -2.958 -8.011 1.00 82.38 135 VAL A C 1
ATOM 1108 O O . VAL A 1 135 ? 9.651 -2.993 -8.033 1.00 82.38 135 VAL A O 1
ATOM 1111 N N . TYR A 1 136 ? 7.725 -2.034 -8.669 1.00 85.19 136 TYR A N 1
ATOM 1112 C CA . TYR A 1 136 ? 8.356 -0.936 -9.397 1.00 85.19 136 TYR A CA 1
ATOM 1113 C C . TYR A 1 136 ? 8.311 0.353 -8.582 1.00 85.19 136 TYR A C 1
ATOM 1115 O O . TYR A 1 136 ? 7.259 0.739 -8.076 1.00 85.19 136 TYR A O 1
ATOM 1123 N N . ILE A 1 137 ? 9.438 1.058 -8.505 1.00 87.06 137 ILE A N 1
ATOM 1124 C CA . ILE A 1 137 ? 9.511 2.405 -7.930 1.00 87.06 137 ILE A CA 1
ATOM 1125 C C . ILE A 1 137 ? 9.788 3.389 -9.060 1.00 87.06 137 ILE A C 1
ATOM 1127 O O . ILE A 1 137 ? 10.904 3.477 -9.567 1.00 87.06 137 ILE A O 1
ATOM 1131 N N . SER A 1 138 ? 8.758 4.130 -9.469 1.00 87.44 138 SER A N 1
ATOM 1132 C CA . SER A 1 138 ? 8.882 5.179 -10.484 1.00 87.44 138 SER A CA 1
ATOM 1133 C C . SER A 1 138 ? 9.313 6.496 -9.846 1.00 87.44 138 SER A C 1
ATOM 1135 O O . SER A 1 138 ? 8.623 7.029 -8.977 1.00 87.44 138 SER A O 1
ATOM 1137 N N . THR A 1 139 ? 10.419 7.065 -10.323 1.00 85.94 139 THR A N 1
ATOM 1138 C CA . THR A 1 139 ? 10.900 8.383 -9.881 1.00 85.94 139 THR A CA 1
ATOM 1139 C C . THR A 1 139 ? 11.126 9.307 -11.071 1.00 85.94 139 THR A C 1
ATOM 1141 O O . THR A 1 139 ? 11.812 8.944 -12.024 1.00 85.94 139 THR A O 1
ATOM 1144 N N . ARG A 1 140 ? 10.598 10.539 -11.012 1.00 83.06 140 ARG A N 1
ATOM 1145 C CA . ARG A 1 140 ? 10.767 11.526 -12.098 1.00 83.06 140 ARG A CA 1
ATOM 1146 C C . ARG A 1 140 ? 12.187 12.047 -12.233 1.00 83.06 140 ARG A C 1
ATOM 1148 O O . ARG A 1 140 ? 12.652 12.346 -13.329 1.00 83.06 140 ARG A O 1
ATOM 1155 N N . SER A 1 141 ? 12.833 12.234 -11.093 1.00 80.69 141 SER A N 1
ATOM 1156 C CA . SER A 1 141 ? 14.094 12.959 -10.992 1.00 80.69 141 SER A CA 1
ATOM 1157 C C . SER A 1 141 ? 15.165 12.163 -10.270 1.00 80.69 141 SER A C 1
ATOM 1159 O O . SER A 1 141 ? 16.163 12.782 -9.932 1.00 80.69 141 SER A O 1
ATOM 1161 N N . GLY A 1 142 ? 14.944 10.869 -10.000 1.00 83.56 142 GLY A N 1
ATOM 1162 C CA . GLY A 1 142 ? 15.758 10.084 -9.070 1.00 83.56 142 GLY A CA 1
ATOM 1163 C C . GLY A 1 142 ? 15.662 10.591 -7.627 1.00 83.56 142 GLY A C 1
ATOM 1164 O O . GLY A 1 142 ? 14.986 11.585 -7.350 1.00 83.56 142 GLY A O 1
ATOM 1165 N N . ALA A 1 143 ? 16.340 9.898 -6.717 1.00 83.75 143 ALA A N 1
ATOM 1166 C CA . ALA A 1 143 ? 16.593 10.377 -5.365 1.00 83.75 143 ALA A CA 1
ATOM 1167 C C . ALA A 1 143 ? 17.903 9.796 -4.838 1.00 83.75 143 ALA A C 1
ATOM 1169 O O . ALA A 1 143 ? 18.210 8.634 -5.101 1.00 83.75 143 ALA A O 1
ATOM 1170 N N . HIS A 1 144 ? 18.657 10.595 -4.084 1.00 84.69 144 HIS A N 1
ATOM 1171 C CA . HIS A 1 144 ? 19.813 10.086 -3.359 1.00 84.69 144 HIS A CA 1
ATOM 1172 C C . HIS A 1 144 ? 19.336 9.387 -2.089 1.00 84.69 144 HIS A C 1
ATOM 1174 O O . HIS A 1 144 ? 18.700 10.004 -1.231 1.00 84.69 144 HIS A O 1
ATOM 1180 N N . VAL A 1 145 ? 19.638 8.094 -1.994 1.00 85.88 145 VAL A N 1
ATOM 1181 C CA . VAL A 1 145 ? 19.260 7.271 -0.846 1.00 85.88 145 VAL A CA 1
ATOM 1182 C C . VAL A 1 145 ? 20.441 7.142 0.104 1.00 85.88 145 VAL A C 1
ATOM 1184 O O . VAL A 1 145 ? 21.523 6.714 -0.293 1.00 85.88 145 VAL A O 1
ATOM 1187 N N . PHE A 1 146 ? 20.212 7.518 1.356 1.00 84.88 146 PHE A N 1
ATOM 1188 C CA . PHE A 1 146 ? 21.159 7.429 2.456 1.00 84.88 146 PHE A CA 1
ATOM 1189 C C . PHE A 1 146 ? 20.741 6.331 3.426 1.00 84.88 146 PHE A C 1
ATOM 1191 O O . PHE A 1 146 ? 19.559 6.063 3.630 1.00 84.88 146 PHE A O 1
ATOM 1198 N N . ASN A 1 147 ? 21.726 5.731 4.077 1.00 85.88 147 ASN A N 1
ATOM 1199 C CA . ASN A 1 147 ? 21.483 4.809 5.176 1.00 85.88 147 ASN A CA 1
ATOM 1200 C C . ASN A 1 147 ? 21.370 5.610 6.476 1.00 85.88 147 ASN A C 1
ATOM 1202 O O . ASN A 1 147 ? 22.145 6.541 6.699 1.00 85.88 147 ASN A O 1
ATOM 1206 N N . ARG A 1 148 ? 20.452 5.210 7.357 1.00 85.88 148 ARG A N 1
ATOM 1207 C CA . ARG A 1 148 ? 20.377 5.712 8.734 1.00 85.88 148 ARG A CA 1
ATOM 1208 C C . ARG A 1 148 ? 21.632 5.314 9.507 1.00 85.88 148 ARG A C 1
ATOM 1210 O O . ARG A 1 148 ? 22.124 6.087 10.327 1.00 85.88 148 ARG A O 1
ATOM 1217 N N . ALA A 1 149 ? 22.180 4.133 9.211 1.00 84.50 149 ALA A N 1
ATOM 1218 C CA . ALA A 1 149 ? 23.460 3.686 9.748 1.00 84.50 149 ALA A CA 1
ATOM 1219 C C . ALA A 1 149 ? 24.643 4.356 9.015 1.00 84.50 149 ALA A C 1
ATOM 1221 O O . ALA A 1 149 ? 24.959 4.082 7.847 1.00 84.50 149 ALA A O 1
ATOM 1222 N N . GLY A 1 150 ? 25.320 5.249 9.733 1.00 79.06 150 GLY A N 1
ATOM 1223 C CA . GLY A 1 150 ? 26.528 5.944 9.314 1.00 79.06 150 GLY A CA 1
ATOM 1224 C C . GLY A 1 150 ? 27.812 5.137 9.533 1.00 79.06 150 GLY A C 1
ATOM 1225 O O . GLY A 1 150 ? 27.815 3.918 9.711 1.00 79.06 150 GLY A O 1
ATOM 1226 N N . HIS A 1 151 ? 28.947 5.832 9.491 1.00 74.25 151 HIS A N 1
ATOM 1227 C CA . HIS A 1 151 ? 30.258 5.223 9.710 1.00 74.25 151 HIS A CA 1
ATOM 1228 C C . HIS A 1 151 ? 30.372 4.666 11.142 1.00 74.25 151 HIS A C 1
ATOM 1230 O O . HIS A 1 151 ? 29.983 5.333 12.101 1.00 74.25 151 HIS A O 1
ATOM 1236 N N . ARG A 1 152 ? 30.913 3.445 11.287 1.00 76.19 152 ARG A N 1
ATOM 1237 C CA . ARG A 1 152 ? 31.002 2.686 12.558 1.00 76.19 152 ARG A CA 1
ATOM 1238 C C . ARG A 1 152 ? 29.650 2.365 13.222 1.00 76.19 152 ARG A C 1
ATOM 1240 O O . ARG A 1 152 ? 29.611 2.131 14.423 1.00 76.19 152 ARG A O 1
ATOM 1247 N N . GLY A 1 153 ? 28.550 2.357 12.464 1.00 81.06 153 GLY A N 1
ATOM 1248 C CA . GLY A 1 153 ? 27.220 2.024 12.991 1.00 81.06 153 GLY A CA 1
ATOM 1249 C C . GLY A 1 153 ? 26.573 3.130 13.829 1.00 81.06 153 GLY A C 1
ATOM 1250 O O . GLY A 1 153 ? 25.521 2.911 14.419 1.00 81.06 153 GLY A O 1
ATOM 1251 N N . LEU A 1 154 ? 27.174 4.323 13.870 1.00 85.06 154 LEU A N 1
ATOM 1252 C CA . LEU A 1 154 ? 26.558 5.490 14.495 1.00 85.06 154 LEU A CA 1
ATOM 1253 C C . LEU A 1 154 ? 25.429 6.038 13.612 1.00 85.06 154 LEU A C 1
ATOM 1255 O O . LEU A 1 154 ? 25.543 5.957 12.385 1.00 85.06 154 LEU A O 1
ATOM 1259 N N . PRO A 1 155 ? 24.380 6.644 14.193 1.00 85.81 155 PRO A N 1
ATOM 1260 C CA . PRO A 1 155 ? 23.348 7.321 13.418 1.00 85.81 155 PRO A CA 1
ATOM 1261 C C . PRO A 1 155 ? 23.951 8.381 12.491 1.00 85.81 155 PRO A C 1
ATOM 1263 O O . PRO A 1 155 ? 24.838 9.143 12.889 1.00 85.81 155 PRO A O 1
ATOM 1266 N N . PHE A 1 156 ? 23.470 8.425 11.248 1.00 82.81 156 PHE A N 1
ATOM 1267 C CA . PHE A 1 156 ? 23.946 9.352 10.222 1.00 82.81 156 PHE A CA 1
ATOM 1268 C C . PHE A 1 156 ? 23.846 10.815 10.673 1.00 82.81 156 PHE A C 1
ATOM 1270 O O . PHE A 1 156 ? 24.800 11.578 10.517 1.00 82.81 156 PHE A O 1
ATOM 1277 N N . ASP A 1 157 ? 22.751 11.172 11.337 1.00 81.88 157 ASP A N 1
ATOM 1278 C CA . ASP A 1 157 ? 22.489 12.534 11.803 1.00 81.88 157 ASP A CA 1
ATOM 1279 C C . ASP A 1 157 ? 23.539 12.999 12.819 1.00 81.88 157 ASP A C 1
ATOM 1281 O O . ASP A 1 157 ? 23.988 14.140 12.786 1.00 81.88 157 ASP A O 1
ATOM 1285 N N . THR A 1 158 ? 24.036 12.099 13.673 1.00 81.75 158 THR A N 1
ATOM 1286 C CA . THR A 1 158 ? 25.096 12.411 14.647 1.00 81.75 158 THR A CA 1
ATOM 1287 C C . THR A 1 158 ? 26.452 12.676 13.986 1.00 81.75 158 THR A C 1
ATOM 1289 O O . THR A 1 158 ? 27.350 13.241 14.613 1.00 81.75 158 THR A O 1
ATOM 1292 N N . LEU A 1 159 ? 26.644 12.238 12.742 1.00 76.38 159 LEU A N 1
ATOM 1293 C CA . LEU A 1 159 ? 27.838 12.539 11.954 1.00 76.38 159 LEU A CA 1
ATOM 1294 C C . LEU A 1 159 ? 27.668 13.845 11.179 1.00 76.38 159 LEU A C 1
ATOM 1296 O O . LEU A 1 159 ? 28.628 14.604 11.084 1.00 76.38 159 LEU A O 1
ATOM 1300 N N . LEU A 1 160 ? 26.465 14.109 10.662 1.00 75.69 160 LEU A N 1
ATOM 1301 C CA . LEU A 1 160 ? 26.182 15.272 9.824 1.00 75.69 160 LEU A CA 1
ATOM 1302 C C . LEU A 1 160 ? 25.967 16.554 10.641 1.00 75.69 160 LEU A C 1
ATOM 1304 O O . LEU A 1 160 ? 26.491 17.600 10.278 1.00 75.69 160 LEU A O 1
ATOM 1308 N N . LEU A 1 161 ? 25.282 16.465 11.785 1.00 78.19 161 LEU A N 1
ATOM 1309 C CA . LEU A 1 161 ? 24.948 17.600 12.657 1.00 78.19 161 LEU A CA 1
ATOM 1310 C C . LEU A 1 161 ? 26.093 18.000 13.608 1.00 78.19 161 LEU A C 1
ATOM 1312 O O . LEU A 1 161 ? 25.867 18.644 14.634 1.00 78.19 161 LEU A O 1
ATOM 1316 N N . ARG A 1 162 ? 27.339 17.604 13.323 1.00 81.31 162 ARG A N 1
ATOM 1317 C CA . ARG A 1 162 ? 28.477 17.975 14.175 1.00 81.31 162 ARG A CA 1
ATOM 1318 C C . ARG A 1 162 ? 28.878 19.430 13.928 1.00 81.31 162 ARG A C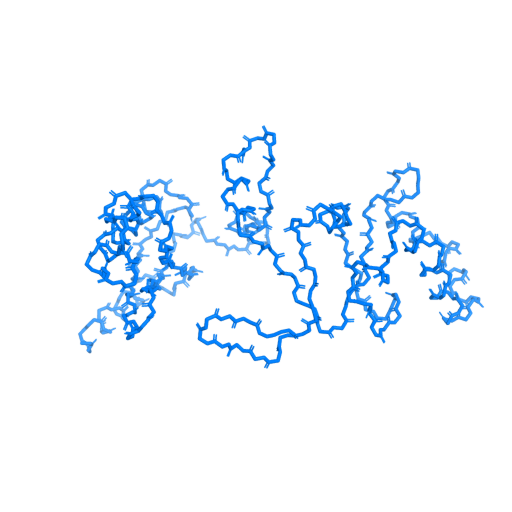 1
ATOM 1320 O O . ARG A 1 162 ? 28.996 19.819 12.770 1.00 81.31 162 ARG A O 1
ATOM 1327 N N . PRO A 1 163 ? 29.205 20.217 14.969 1.00 79.94 163 PRO A N 1
ATOM 1328 C CA . PRO A 1 163 ? 29.567 21.629 14.807 1.00 79.94 163 PRO A CA 1
ATOM 1329 C C . PRO A 1 163 ? 30.689 21.885 13.787 1.00 79.94 163 PRO A C 1
ATOM 1331 O O . PRO A 1 163 ? 30.612 22.832 13.011 1.00 79.94 163 PRO A O 1
ATOM 1334 N N . TYR A 1 164 ? 31.699 21.009 13.723 1.00 79.25 164 TYR A N 1
ATOM 1335 C CA . TYR A 1 164 ? 32.784 21.144 12.745 1.00 79.25 164 TYR A CA 1
ATOM 1336 C C . TYR A 1 164 ? 32.338 20.869 11.298 1.00 79.25 164 TYR A C 1
ATOM 1338 O O . TYR A 1 164 ? 32.955 21.379 10.370 1.00 79.25 164 TYR A O 1
ATOM 1346 N N . MET A 1 165 ? 31.289 20.063 11.081 1.00 78.44 165 MET A N 1
ATOM 1347 C CA . MET A 1 165 ? 30.759 19.802 9.738 1.00 78.44 165 MET A CA 1
ATOM 1348 C C . MET A 1 165 ? 30.096 21.053 9.173 1.00 78.44 165 MET A C 1
ATOM 1350 O O . MET A 1 165 ? 30.286 21.346 7.999 1.00 78.44 165 MET A O 1
ATOM 1354 N N . TYR A 1 166 ? 29.393 21.822 10.009 1.00 75.38 166 TYR A N 1
ATOM 1355 C CA . TYR A 1 166 ? 28.851 23.125 9.618 1.00 75.38 166 TYR A CA 1
ATOM 1356 C C . TYR A 1 166 ? 29.958 24.116 9.254 1.00 75.38 166 TYR A C 1
ATOM 1358 O O . TYR A 1 166 ? 29.905 24.728 8.196 1.00 75.38 166 TYR A O 1
ATOM 1366 N N . GLN A 1 167 ? 31.024 24.185 10.055 1.00 79.25 167 GLN A N 1
ATOM 1367 C CA . GLN A 1 167 ? 32.186 25.020 9.728 1.00 79.25 167 GLN A CA 1
ATOM 1368 C C . GLN A 1 167 ? 32.858 24.596 8.412 1.00 79.25 167 GLN A C 1
ATOM 1370 O O . GLN A 1 167 ? 33.299 25.440 7.638 1.00 79.25 167 GLN A O 1
ATOM 1375 N N . LEU A 1 168 ? 32.926 23.292 8.131 1.00 78.50 168 LEU A N 1
ATOM 1376 C CA . LEU A 1 168 ? 33.465 22.774 6.874 1.00 78.50 168 LEU A CA 1
ATOM 1377 C C . LEU A 1 168 ? 32.555 23.099 5.679 1.00 78.50 168 LEU A C 1
ATOM 1379 O O . LEU A 1 168 ? 33.062 23.438 4.613 1.00 78.50 168 LEU A O 1
ATOM 1383 N N . LEU A 1 169 ? 31.234 23.028 5.861 1.00 75.81 169 LEU A N 1
ATOM 1384 C CA . LEU A 1 169 ? 30.232 23.423 4.866 1.00 75.81 169 LEU A CA 1
ATOM 1385 C C . LEU A 1 169 ? 30.313 24.912 4.512 1.00 75.81 169 LEU A C 1
ATOM 1387 O O . LEU A 1 169 ? 30.148 25.255 3.346 1.00 75.81 169 LEU A O 1
ATOM 1391 N N . ASP A 1 170 ? 30.606 25.771 5.489 1.00 77.56 170 ASP A N 1
ATOM 1392 C CA . ASP A 1 170 ? 30.737 27.216 5.273 1.00 77.56 170 ASP A CA 1
ATOM 1393 C C . ASP A 1 170 ? 32.008 27.583 4.483 1.00 77.56 170 ASP A C 1
ATOM 1395 O O . ASP A 1 170 ? 32.032 28.577 3.758 1.00 77.56 170 ASP A O 1
ATOM 1399 N N . ILE A 1 171 ? 33.074 26.783 4.607 1.00 85.88 171 ILE A N 1
ATOM 1400 C CA . ILE A 1 171 ? 34.363 27.024 3.933 1.00 85.88 171 ILE A CA 1
ATOM 1401 C C . ILE A 1 171 ? 34.376 26.438 2.515 1.00 85.88 171 ILE A C 1
ATOM 1403 O O . ILE A 1 171 ? 34.998 26.995 1.607 1.00 85.88 171 ILE A O 1
ATOM 1407 N N . LEU A 1 172 ? 33.744 25.280 2.319 1.00 83.38 172 LEU A N 1
ATOM 1408 C CA . LEU A 1 172 ? 33.879 24.502 1.094 1.00 83.38 172 LEU A CA 1
ATOM 1409 C C . LEU A 1 172 ? 32.815 24.910 0.055 1.00 83.38 172 LEU A C 1
ATOM 1411 O O . LEU A 1 172 ? 31.625 24.905 0.367 1.00 83.38 172 LEU A O 1
ATOM 1415 N N . PRO A 1 173 ? 33.183 25.194 -1.211 1.00 87.31 173 PRO A N 1
ATOM 1416 C CA . PRO A 1 173 ? 32.198 25.505 -2.241 1.00 87.31 173 PRO A CA 1
ATOM 1417 C C . PRO A 1 173 ? 31.182 24.370 -2.418 1.00 87.31 173 PRO A C 1
ATOM 1419 O O . PRO A 1 173 ? 31.557 23.197 -2.506 1.00 87.31 173 PRO A O 1
ATOM 1422 N N . TYR A 1 174 ? 29.901 24.724 -2.560 1.00 82.69 174 TYR A N 1
ATOM 1423 C CA . TYR A 1 174 ? 28.784 23.771 -2.644 1.00 82.69 174 TYR A CA 1
ATOM 1424 C C . TYR A 1 174 ? 29.007 22.648 -3.674 1.00 82.69 174 TYR A C 1
ATOM 1426 O O . TYR A 1 174 ? 28.714 21.484 -3.412 1.00 82.69 174 TYR A O 1
ATOM 1434 N N . GLN A 1 175 ? 29.591 22.970 -4.833 1.00 84.69 175 GLN A N 1
ATOM 1435 C CA . GLN A 1 175 ? 29.896 21.996 -5.890 1.00 84.69 175 GLN A CA 1
ATOM 1436 C C . GLN A 1 175 ? 30.907 20.928 -5.450 1.00 84.69 175 GLN A C 1
ATOM 1438 O O . GLN A 1 175 ? 30.720 19.750 -5.751 1.00 84.69 175 GLN A O 1
ATOM 1443 N N . VAL A 1 176 ? 31.953 21.327 -4.720 1.00 86.06 176 VAL A N 1
ATOM 1444 C CA . VAL A 1 176 ? 32.981 20.404 -4.218 1.00 86.06 176 VAL A CA 1
ATOM 1445 C C . VAL A 1 176 ? 32.387 19.514 -3.133 1.00 86.06 176 VAL A C 1
ATOM 1447 O O . VAL A 1 176 ? 32.639 18.312 -3.122 1.00 86.06 176 VAL A O 1
ATOM 1450 N N . PHE A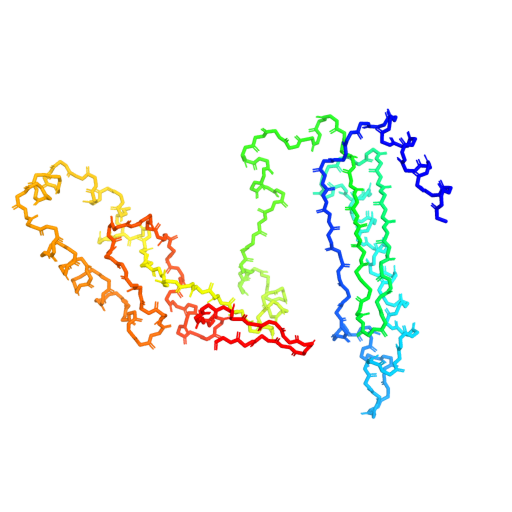 1 177 ? 31.546 20.077 -2.263 1.00 84.44 177 PHE A N 1
ATOM 1451 C CA . PHE A 1 177 ? 30.904 19.321 -1.192 1.00 84.44 177 PHE A CA 1
ATOM 1452 C C . PHE A 1 177 ? 29.958 18.257 -1.752 1.00 84.44 177 PHE A C 1
ATOM 1454 O O . PHE A 1 177 ? 30.013 17.099 -1.339 1.00 84.44 177 PHE A O 1
ATOM 1461 N N . ASN A 1 178 ? 29.155 18.623 -2.753 1.00 84.50 178 ASN A N 1
ATOM 1462 C CA . ASN A 1 178 ? 28.283 17.679 -3.444 1.00 84.50 178 ASN A CA 1
ATOM 1463 C C . ASN A 1 178 ? 29.085 16.566 -4.112 1.00 84.50 178 ASN A C 1
ATOM 1465 O O . ASN A 1 178 ? 28.812 15.397 -3.859 1.00 84.50 178 ASN A O 1
ATOM 1469 N N . TRP A 1 179 ? 30.111 16.916 -4.892 1.00 85.50 179 TRP A N 1
ATOM 1470 C CA . TRP A 1 179 ? 30.980 15.932 -5.537 1.00 85.50 179 TRP A CA 1
ATOM 1471 C C . TRP A 1 179 ? 31.615 14.969 -4.526 1.00 85.50 179 TRP A C 1
ATOM 1473 O O . TRP A 1 179 ? 31.642 13.759 -4.758 1.00 85.50 179 TRP A O 1
ATOM 1483 N N . LEU A 1 180 ? 32.072 15.487 -3.382 1.00 85.12 180 LEU A N 1
ATOM 1484 C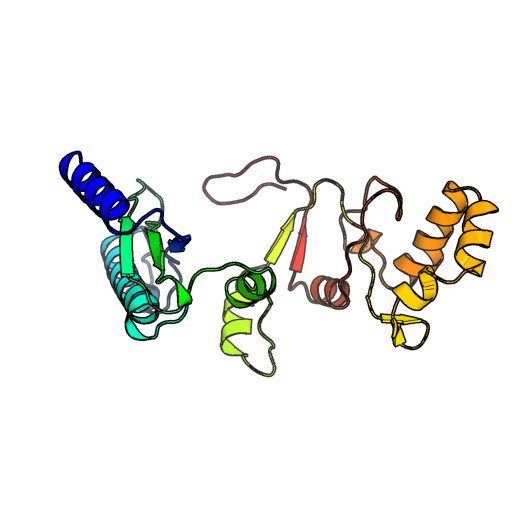 CA . LEU A 1 180 ? 32.676 14.689 -2.320 1.00 85.12 180 LEU A CA 1
ATOM 1485 C C . LEU A 1 180 ? 31.638 13.773 -1.661 1.00 85.12 180 LEU A C 1
ATOM 1487 O O . LEU A 1 180 ? 31.913 12.596 -1.454 1.00 85.12 180 LEU A O 1
ATOM 1491 N N . SER A 1 181 ? 30.430 14.268 -1.393 1.00 80.12 181 SER A N 1
ATOM 1492 C CA . SER A 1 181 ? 29.343 13.457 -0.833 1.00 80.12 181 SER A CA 1
ATOM 1493 C C . SER A 1 181 ? 28.860 12.357 -1.788 1.00 80.12 181 SER A C 1
ATOM 1495 O O . SER A 1 181 ? 28.640 11.227 -1.355 1.00 80.12 181 SER A O 1
ATOM 1497 N N . GLU A 1 182 ? 28.769 12.643 -3.091 1.00 83.25 182 GLU A N 1
ATOM 1498 C CA . GLU A 1 182 ? 28.432 11.647 -4.109 1.00 83.25 182 GLU A CA 1
ATOM 1499 C C . GLU A 1 182 ? 29.528 10.588 -4.200 1.00 83.25 182 GLU A C 1
ATOM 1501 O O . GLU A 1 182 ? 29.253 9.403 -4.061 1.00 83.25 182 GLU A O 1
ATOM 1506 N N . THR A 1 183 ? 30.780 11.011 -4.358 1.00 82.19 183 THR A N 1
ATOM 1507 C CA . THR A 1 183 ? 31.888 10.098 -4.665 1.00 82.19 183 THR A CA 1
ATOM 1508 C C . THR A 1 183 ? 32.343 9.299 -3.443 1.00 82.19 183 THR A C 1
ATOM 1510 O O . THR A 1 183 ? 32.553 8.093 -3.526 1.00 82.19 183 THR A O 1
ATOM 1513 N N . VAL A 1 184 ? 32.514 9.956 -2.293 1.00 80.69 184 VAL A N 1
ATOM 1514 C CA . VAL A 1 184 ? 33.113 9.345 -1.094 1.00 80.69 184 VAL A CA 1
ATOM 1515 C C . VAL A 1 184 ? 32.069 8.649 -0.229 1.00 80.69 184 VAL A C 1
ATOM 1517 O O . VAL A 1 184 ? 32.401 7.703 0.476 1.00 80.69 184 VAL A O 1
ATOM 1520 N N . TYR A 1 185 ? 30.810 9.090 -0.246 1.00 78.56 185 TYR A N 1
ATOM 1521 C CA . TYR A 1 185 ? 29.791 8.504 0.624 1.00 78.56 185 TYR A CA 1
ATOM 1522 C C . TYR A 1 185 ? 28.800 7.620 -0.132 1.00 78.56 185 TYR A C 1
ATOM 1524 O O . TYR A 1 185 ? 28.582 6.478 0.275 1.00 78.56 185 TYR A O 1
ATOM 1532 N N . LEU A 1 186 ? 28.195 8.129 -1.208 1.00 79.62 186 LEU A N 1
ATOM 1533 C CA . LEU A 1 186 ? 27.152 7.402 -1.936 1.00 79.62 186 LEU A CA 1
ATOM 1534 C C . LEU A 1 186 ? 27.737 6.315 -2.841 1.00 79.62 186 LEU A C 1
ATOM 1536 O O . LEU A 1 186 ? 27.440 5.143 -2.618 1.00 79.62 186 LEU A O 1
ATOM 1540 N N . ASP A 1 187 ? 28.612 6.675 -3.782 1.00 79.50 187 ASP A N 1
ATOM 1541 C CA . ASP A 1 187 ? 29.178 5.750 -4.774 1.00 79.50 187 ASP A CA 1
ATOM 1542 C C . ASP A 1 187 ? 30.004 4.627 -4.108 1.00 79.50 187 ASP A C 1
ATOM 1544 O O . ASP A 1 187 ? 29.967 3.489 -4.572 1.00 79.50 187 ASP A O 1
ATOM 1548 N N . LEU A 1 188 ? 30.680 4.892 -2.976 1.00 76.69 188 LEU A N 1
ATOM 1549 C CA . LEU A 1 188 ? 31.381 3.846 -2.206 1.00 76.69 188 LEU A CA 1
ATOM 1550 C C . LEU A 1 188 ? 30.437 2.830 -1.550 1.00 76.69 188 LEU A C 1
ATOM 1552 O O . LEU A 1 188 ? 30.813 1.672 -1.374 1.00 76.69 188 LEU A O 1
ATOM 1556 N N . LYS A 1 189 ? 29.237 3.252 -1.136 1.00 74.00 189 LYS A N 1
ATOM 1557 C CA . LYS A 1 189 ? 28.259 2.362 -0.493 1.00 74.00 189 LYS A CA 1
ATOM 1558 C C . LYS A 1 189 ? 27.417 1.612 -1.515 1.00 74.00 189 LYS A C 1
ATOM 1560 O O . LYS A 1 189 ? 27.098 0.443 -1.304 1.00 74.00 189 LYS A O 1
ATOM 1565 N N . PHE A 1 190 ? 27.013 2.294 -2.579 1.00 73.38 190 PHE A N 1
ATOM 1566 C CA . PHE A 1 190 ? 26.175 1.743 -3.627 1.00 73.38 190 PHE A CA 1
ATOM 1567 C C . PHE A 1 190 ? 26.293 2.602 -4.884 1.00 73.38 190 PHE A C 1
ATOM 1569 O O . PHE A 1 190 ? 25.899 3.769 -4.868 1.00 73.38 190 PHE A O 1
ATOM 1576 N N . ASP A 1 191 ? 26.785 2.022 -5.980 1.00 72.38 191 ASP A N 1
ATOM 1577 C CA . ASP A 1 191 ? 26.889 2.746 -7.245 1.00 72.38 191 ASP A CA 1
ATOM 1578 C C . ASP A 1 191 ? 25.492 3.019 -7.820 1.00 72.38 191 ASP A C 1
ATOM 1580 O O . ASP A 1 191 ? 24.856 2.179 -8.468 1.00 72.38 191 ASP A O 1
ATOM 1584 N N . GLN A 1 192 ? 25.007 4.235 -7.574 1.00 65.88 192 GLN A N 1
ATOM 1585 C CA . GLN A 1 192 ? 23.702 4.694 -8.029 1.00 65.88 192 GLN A CA 1
ATOM 1586 C C . GLN A 1 192 ? 23.619 4.713 -9.562 1.00 65.88 192 GLN A C 1
ATOM 1588 O O . GLN A 1 192 ? 22.529 4.540 -10.110 1.00 65.88 192 GLN A O 1
ATOM 1593 N N . LYS A 1 193 ? 24.738 4.856 -10.284 1.00 67.19 193 LYS A N 1
ATOM 1594 C CA . LYS A 1 193 ? 24.730 4.949 -11.754 1.00 67.19 193 LYS A CA 1
ATOM 1595 C C . LYS A 1 193 ? 24.339 3.630 -12.422 1.00 67.19 193 LYS A C 1
ATOM 1597 O O . LYS A 1 193 ? 23.756 3.658 -13.500 1.00 67.19 193 LYS A O 1
ATOM 1602 N N . MET A 1 194 ? 24.647 2.502 -11.783 1.00 70.62 194 MET A N 1
ATOM 1603 C CA . MET A 1 194 ? 24.384 1.159 -12.311 1.00 70.62 194 MET A CA 1
ATOM 1604 C C . MET A 1 194 ? 22.946 0.689 -12.059 1.00 70.62 194 MET A C 1
ATOM 1606 O O . MET A 1 194 ? 22.355 0.029 -12.910 1.00 70.62 194 MET A O 1
ATOM 1610 N N . TYR A 1 195 ? 22.378 1.018 -10.895 1.00 66.56 195 TYR A N 1
ATOM 1611 C CA . TYR A 1 195 ? 21.151 0.373 -10.403 1.00 66.56 195 TYR A CA 1
ATOM 1612 C C . TYR A 1 195 ? 19.967 1.326 -10.202 1.00 66.56 195 TYR A C 1
ATOM 1614 O O . TYR A 1 195 ? 18.856 0.867 -9.935 1.00 66.56 195 TYR A O 1
ATOM 1622 N N . THR A 1 196 ? 20.181 2.642 -10.306 1.00 66.50 196 THR A N 1
ATOM 1623 C CA . THR A 1 196 ? 19.142 3.650 -10.051 1.00 66.50 196 THR A CA 1
ATOM 1624 C C . THR A 1 196 ? 18.996 4.635 -11.198 1.00 66.50 196 THR A C 1
ATOM 1626 O O . THR A 1 196 ? 19.905 4.855 -11.998 1.00 66.50 196 THR A O 1
ATOM 1629 N N . VAL A 1 197 ? 17.835 5.286 -11.258 1.00 63.91 197 VAL A N 1
ATOM 1630 C CA . VAL A 1 197 ? 17.681 6.488 -12.080 1.00 63.91 197 VAL A CA 1
ATOM 1631 C C . VAL A 1 197 ? 18.504 7.590 -11.422 1.00 63.91 197 VAL A C 1
ATOM 1633 O O . VAL A 1 197 ? 18.105 8.112 -10.377 1.00 63.91 197 VAL A O 1
ATOM 1636 N N . LYS A 1 198 ? 19.649 7.932 -12.028 1.00 75.38 198 LYS A N 1
ATOM 1637 C CA . LYS A 1 198 ? 20.547 8.958 -11.491 1.00 75.38 198 LYS A CA 1
ATOM 1638 C C . LYS A 1 198 ? 19.778 10.267 -11.276 1.00 75.38 198 LYS A C 1
ATOM 1640 O O . LYS A 1 198 ? 19.134 10.754 -12.217 1.00 75.38 198 LYS A O 1
ATOM 1645 N N . PRO A 1 199 ? 19.840 10.856 -10.072 1.00 82.06 199 PRO A N 1
ATOM 1646 C CA . PRO A 1 199 ? 19.164 12.108 -9.825 1.00 82.06 199 PRO A CA 1
ATOM 1647 C C . PRO A 1 199 ? 19.746 13.265 -10.642 1.00 82.06 199 PRO A C 1
ATOM 1649 O O . PRO A 1 199 ? 20.943 13.327 -10.913 1.00 82.06 199 PRO A O 1
ATOM 1652 N N . LYS A 1 200 ? 18.871 14.183 -11.070 1.00 80.81 200 LYS A N 1
ATOM 1653 C CA . LYS A 1 200 ? 19.240 15.372 -11.874 1.00 80.81 200 LYS A CA 1
ATOM 1654 C C . LYS A 1 200 ? 19.682 16.573 -11.029 1.00 80.81 200 LYS A C 1
ATOM 1656 O O . LYS A 1 200 ? 19.938 17.641 -11.574 1.00 80.81 200 LYS A O 1
ATOM 1661 N N . TYR A 1 201 ? 19.676 16.424 -9.712 1.00 85.00 201 TYR A N 1
ATOM 1662 C CA . TYR A 1 201 ? 19.938 17.474 -8.735 1.00 85.00 201 TYR A CA 1
ATOM 1663 C C . TYR A 1 201 ? 21.033 17.001 -7.780 1.00 85.00 201 TYR A C 1
ATOM 1665 O O . TYR A 1 201 ? 21.256 15.799 -7.673 1.00 85.00 201 TYR A O 1
ATOM 1673 N N . TYR A 1 202 ? 21.701 17.934 -7.105 1.00 83.94 202 TYR A N 1
ATOM 1674 C CA . TYR A 1 202 ? 22.769 17.587 -6.174 1.00 83.94 202 TYR A CA 1
ATOM 1675 C C . TYR A 1 202 ? 22.230 16.992 -4.873 1.00 83.94 202 TYR A C 1
ATOM 1677 O O . TYR A 1 202 ? 21.124 17.324 -4.446 1.00 83.94 202 TYR A O 1
ATOM 1685 N N . VAL A 1 203 ? 23.057 16.196 -4.196 1.00 78.81 203 VAL A N 1
ATOM 1686 C CA . VAL A 1 203 ? 22.750 15.494 -2.938 1.00 78.81 203 VAL A CA 1
ATOM 1687 C C . VAL A 1 203 ? 21.935 16.318 -1.944 1.00 78.81 203 VAL A C 1
ATOM 1689 O O . VAL A 1 203 ? 20.889 15.859 -1.501 1.00 78.81 203 VAL A O 1
ATOM 1692 N N . PHE A 1 204 ? 22.364 17.544 -1.646 1.00 78.44 204 PHE A N 1
ATOM 1693 C CA . PHE A 1 204 ? 21.725 18.399 -0.639 1.00 78.44 204 PHE A CA 1
ATOM 1694 C C . PHE A 1 204 ? 20.774 19.449 -1.226 1.00 78.44 204 PHE A C 1
ATOM 1696 O O . PHE A 1 204 ? 20.417 20.407 -0.550 1.00 78.44 204 PHE A O 1
ATOM 1703 N N . SER A 1 205 ? 20.390 19.334 -2.501 1.00 83.44 205 SER A N 1
ATOM 1704 C CA . SER A 1 205 ? 19.408 20.241 -3.118 1.00 83.44 205 SER A CA 1
ATOM 1705 C C . SER A 1 205 ? 17.957 19.854 -2.812 1.00 83.44 205 SER A C 1
ATOM 1707 O O . SER A 1 205 ? 17.052 20.648 -3.058 1.00 83.44 205 SER A O 1
ATOM 1709 N N . LYS A 1 206 ? 17.715 18.631 -2.325 1.00 82.38 206 LYS A N 1
ATOM 1710 C CA . LYS A 1 206 ? 16.406 18.150 -1.865 1.00 82.38 206 LYS A CA 1
ATOM 1711 C C . LYS A 1 206 ? 16.568 17.319 -0.600 1.00 82.38 206 LYS A C 1
ATOM 1713 O O . LYS A 1 206 ? 17.669 16.864 -0.298 1.00 82.38 206 LYS A O 1
ATOM 1718 N N . ASP A 1 207 ? 15.447 17.074 0.067 1.00 79.88 207 ASP A N 1
ATOM 1719 C CA . ASP A 1 207 ? 15.383 16.192 1.226 1.00 79.88 207 ASP A CA 1
ATOM 1720 C C . ASP A 1 207 ? 15.934 14.798 0.903 1.00 79.88 207 ASP A C 1
ATOM 1722 O O . ASP A 1 207 ? 15.668 14.214 -0.156 1.00 79.88 207 ASP A O 1
ATOM 1726 N N . LEU A 1 208 ? 16.725 14.278 1.839 1.00 79.50 208 LEU A N 1
ATOM 1727 C CA . LEU A 1 208 ? 17.399 12.995 1.708 1.00 79.50 208 LEU A CA 1
ATOM 1728 C C . LEU A 1 208 ? 16.415 11.855 1.975 1.00 79.50 208 LEU A C 1
ATOM 1730 O O . LEU A 1 208 ? 15.678 11.867 2.961 1.00 79.50 208 LEU A O 1
ATOM 1734 N N . VAL A 1 209 ? 16.441 10.825 1.130 1.00 85.62 209 VAL A N 1
ATOM 1735 C CA . VAL A 1 209 ? 15.655 9.610 1.364 1.00 85.62 209 VAL A CA 1
ATOM 1736 C C . VAL A 1 209 ? 16.474 8.668 2.239 1.00 85.62 209 VAL A C 1
ATOM 1738 O O . VAL A 1 209 ? 17.539 8.221 1.826 1.00 85.62 209 VAL A O 1
ATOM 1741 N N . LEU A 1 210 ? 15.989 8.347 3.439 1.00 86.81 210 LEU A N 1
ATOM 1742 C CA . LEU A 1 210 ? 16.698 7.476 4.382 1.00 86.81 210 LEU A CA 1
ATOM 1743 C C . LEU A 1 210 ? 16.156 6.043 4.341 1.00 86.81 210 LEU A C 1
ATOM 1745 O O . LEU A 1 210 ? 15.056 5.782 4.833 1.00 86.81 210 LEU A O 1
ATOM 1749 N N . ASN A 1 211 ? 16.928 5.105 3.788 1.00 86.94 211 ASN A N 1
ATOM 1750 C CA . ASN A 1 211 ? 16.558 3.693 3.720 1.00 86.94 211 ASN A CA 1
ATOM 1751 C C . ASN A 1 211 ? 17.779 2.758 3.651 1.00 86.94 211 ASN A C 1
ATOM 1753 O O . ASN A 1 211 ? 18.459 2.686 2.632 1.00 86.94 211 ASN A O 1
ATOM 1757 N N . ASP A 1 212 ? 17.986 1.963 4.705 1.00 86.38 212 ASP A N 1
ATOM 1758 C CA . ASP A 1 212 ? 19.118 1.030 4.817 1.00 86.38 212 ASP A CA 1
ATOM 1759 C C . ASP A 1 212 ? 18.998 -0.213 3.921 1.00 86.38 212 ASP A C 1
ATOM 1761 O O . ASP A 1 212 ? 20.000 -0.828 3.557 1.00 86.38 212 ASP A O 1
ATOM 1765 N N . LYS A 1 213 ? 17.769 -0.617 3.575 1.00 84.38 213 LYS A N 1
ATOM 1766 C CA . LYS A 1 213 ? 17.492 -1.860 2.832 1.00 84.38 213 LYS A CA 1
ATOM 1767 C C . LYS A 1 213 ? 17.320 -1.626 1.331 1.00 84.38 213 LYS A C 1
ATOM 1769 O O . LYS A 1 213 ? 17.168 -2.583 0.578 1.00 84.38 213 LYS A O 1
ATOM 1774 N N . PHE A 1 214 ? 17.332 -0.377 0.873 1.00 85.00 214 PHE A N 1
ATOM 1775 C CA . PHE A 1 214 ? 17.015 -0.053 -0.517 1.00 85.00 214 PHE A CA 1
ATOM 1776 C C . PHE A 1 214 ? 17.996 -0.689 -1.512 1.00 85.00 214 PHE A C 1
ATOM 1778 O O . PHE A 1 214 ? 17.572 -1.382 -2.435 1.00 85.00 214 PHE A O 1
ATOM 1785 N N . GLY A 1 215 ? 19.305 -0.536 -1.282 1.00 83.62 215 GLY A N 1
ATOM 1786 C CA . GLY A 1 215 ? 20.335 -1.089 -2.170 1.00 83.62 215 GLY A CA 1
ATOM 1787 C C . GLY A 1 215 ? 20.277 -2.617 -2.283 1.00 83.62 215 GLY A C 1
ATOM 1788 O O . GLY A 1 215 ? 20.317 -3.160 -3.384 1.00 83.62 215 GLY A O 1
ATOM 1789 N N . SER A 1 216 ? 20.087 -3.332 -1.168 1.00 85.12 216 SER A N 1
ATOM 1790 C CA . SER A 1 216 ? 19.980 -4.800 -1.192 1.00 85.12 216 SER A CA 1
ATOM 1791 C C . SER A 1 216 ? 18.714 -5.289 -1.905 1.00 85.12 216 SER A C 1
ATOM 1793 O O . SER A 1 216 ? 18.737 -6.324 -2.577 1.00 85.12 216 SER A O 1
ATOM 1795 N N . LYS A 1 217 ? 17.611 -4.532 -1.827 1.00 84.50 217 LYS A N 1
ATOM 1796 C CA . LYS A 1 217 ? 16.366 -4.830 -2.553 1.00 84.50 217 LYS A CA 1
ATOM 1797 C C . LYS A 1 217 ? 16.467 -4.577 -4.060 1.00 84.50 217 LYS A C 1
ATOM 1799 O O . LYS A 1 217 ? 15.838 -5.314 -4.819 1.00 84.50 217 LYS A O 1
ATOM 1804 N N . LEU A 1 218 ? 17.281 -3.608 -4.487 1.00 84.44 218 LEU A N 1
ATOM 1805 C CA . LEU A 1 218 ? 17.615 -3.404 -5.901 1.00 84.44 218 LEU A CA 1
ATOM 1806 C C . LEU A 1 218 ? 18.487 -4.544 -6.443 1.00 84.44 218 LEU A C 1
ATOM 1808 O O . LEU A 1 218 ? 18.186 -5.098 -7.496 1.00 84.44 218 LEU A O 1
ATOM 1812 N N . LEU A 1 219 ? 19.526 -4.943 -5.698 1.00 83.12 219 LEU A N 1
ATOM 1813 C CA . LEU A 1 219 ? 20.440 -6.023 -6.103 1.00 83.12 219 LEU A CA 1
ATOM 1814 C C . LEU A 1 219 ? 19.746 -7.382 -6.208 1.00 83.12 219 LEU A C 1
ATOM 1816 O O . LEU A 1 219 ? 20.028 -8.157 -7.113 1.00 83.12 219 LEU A O 1
ATOM 1820 N N . SER A 1 220 ? 18.817 -7.662 -5.296 1.00 82.25 220 SER A N 1
ATOM 1821 C CA . SER A 1 220 ? 17.995 -8.879 -5.333 1.00 82.25 220 SER A CA 1
ATOM 1822 C C . SER A 1 220 ? 16.856 -8.819 -6.356 1.00 82.25 220 SER A C 1
ATOM 1824 O O . SER A 1 220 ? 16.048 -9.743 -6.410 1.00 82.25 220 SER A O 1
ATOM 1826 N N . CYS A 1 221 ? 16.744 -7.730 -7.127 1.00 77.81 221 CYS A N 1
ATOM 1827 C CA . CYS A 1 221 ? 15.678 -7.483 -8.103 1.00 77.81 221 CYS A CA 1
ATOM 1828 C C . CYS A 1 221 ? 14.251 -7.607 -7.534 1.00 77.81 221 CYS A C 1
ATOM 1830 O O . CYS A 1 221 ? 13.292 -7.749 -8.290 1.00 77.81 221 CYS A O 1
ATOM 1832 N N . THR A 1 222 ? 14.095 -7.525 -6.207 1.00 79.81 222 THR A N 1
ATOM 1833 C CA . THR A 1 222 ? 12.774 -7.502 -5.558 1.00 79.81 222 THR A CA 1
ATOM 1834 C C . THR A 1 222 ? 12.065 -6.184 -5.860 1.00 79.81 222 THR A C 1
ATOM 1836 O O . THR A 1 222 ? 10.847 -6.134 -6.011 1.00 79.81 222 THR A O 1
ATOM 1839 N N . VAL A 1 223 ? 12.853 -5.111 -5.946 1.00 84.06 223 VAL A N 1
ATOM 1840 C CA . VAL A 1 223 ? 12.403 -3.770 -6.290 1.00 84.06 223 VAL A CA 1
ATOM 1841 C C . VAL A 1 223 ? 13.168 -3.317 -7.524 1.00 84.06 223 VAL A C 1
ATOM 1843 O O . VAL A 1 223 ? 14.388 -3.446 -7.576 1.00 84.06 223 VAL A O 1
ATOM 1846 N N . VAL A 1 224 ? 12.461 -2.768 -8.508 1.00 85.06 224 VAL A N 1
ATOM 1847 C CA . VAL A 1 224 ? 13.058 -2.224 -9.730 1.00 85.06 224 VAL A CA 1
ATOM 1848 C C . VAL A 1 224 ? 12.728 -0.745 -9.821 1.00 85.06 224 VAL A C 1
ATOM 1850 O O . VAL A 1 224 ? 11.562 -0.354 -9.891 1.00 85.06 224 VAL A O 1
ATOM 1853 N N . GLN A 1 225 ? 13.752 0.102 -9.847 1.00 86.19 225 GLN A N 1
ATOM 1854 C CA . GLN A 1 225 ? 13.541 1.525 -10.066 1.00 86.19 225 GLN A CA 1
ATOM 1855 C C . GLN A 1 225 ? 13.337 1.815 -11.557 1.00 86.19 225 GLN A C 1
ATOM 1857 O O . GLN A 1 225 ? 14.065 1.311 -12.413 1.00 86.19 225 GLN A O 1
ATOM 1862 N N . LYS A 1 226 ? 12.339 2.640 -11.871 1.00 87.00 226 LYS A N 1
ATOM 1863 C CA . LYS A 1 226 ? 12.006 3.073 -13.230 1.00 87.00 226 LYS A CA 1
ATOM 1864 C C . LYS A 1 226 ? 11.937 4.606 -13.321 1.00 87.00 226 LYS A C 1
ATOM 1866 O O . LYS A 1 226 ? 11.742 5.276 -12.298 1.00 87.00 226 LYS A O 1
ATOM 1871 N N . PRO A 1 227 ? 12.147 5.181 -14.520 1.00 87.50 227 PRO A N 1
ATOM 1872 C CA . PRO A 1 227 ? 11.945 6.610 -14.757 1.00 87.50 227 PRO A CA 1
ATOM 1873 C C . PRO A 1 227 ? 10.462 6.996 -14.624 1.00 87.50 227 PRO A C 1
ATOM 1875 O O . PRO A 1 227 ? 9.623 6.170 -14.267 1.00 87.50 227 PRO A O 1
ATOM 1878 N N . ASN A 1 228 ? 10.148 8.278 -14.847 1.00 89.00 228 ASN A N 1
ATOM 1879 C CA . ASN A 1 228 ? 8.772 8.777 -14.794 1.00 89.00 228 ASN A CA 1
ATOM 1880 C C . ASN A 1 228 ? 7.843 7.954 -15.693 1.00 89.00 228 ASN A C 1
ATOM 1882 O O . ASN A 1 228 ? 8.245 7.574 -16.778 1.00 89.00 228 ASN A O 1
ATOM 1886 N N . ILE A 1 229 ? 6.584 7.807 -15.293 1.00 89.12 229 ILE A N 1
ATOM 1887 C CA . ILE A 1 229 ? 5.544 7.189 -16.117 1.00 89.12 229 ILE A CA 1
ATOM 1888 C C . ILE A 1 229 ? 4.965 8.251 -17.070 1.00 89.12 229 ILE A C 1
ATOM 1890 O O . ILE A 1 229 ? 4.262 9.150 -16.594 1.00 89.12 229 ILE A O 1
ATOM 1894 N N . PRO A 1 230 ? 5.244 8.211 -18.390 1.00 86.62 230 PRO A N 1
ATOM 1895 C CA . PRO A 1 230 ? 4.585 9.077 -19.366 1.00 86.62 230 PRO A CA 1
ATOM 1896 C C . PRO A 1 230 ? 3.119 8.707 -19.600 1.00 86.62 230 PRO A C 1
ATOM 1898 O O . PRO A 1 230 ? 2.284 9.598 -19.741 1.00 86.62 230 PRO A O 1
ATOM 1901 N N . GLN A 1 231 ? 2.801 7.411 -19.665 1.00 88.25 231 GLN A N 1
ATOM 1902 C CA . GLN A 1 231 ? 1.484 6.943 -20.085 1.00 88.25 231 GLN A CA 1
ATOM 1903 C C . GLN A 1 231 ? 1.119 5.605 -19.441 1.00 88.25 231 GLN A C 1
ATOM 1905 O O . GLN A 1 231 ? 1.916 4.666 -19.396 1.00 88.25 231 GLN A O 1
ATOM 1910 N N . PHE A 1 232 ? -0.136 5.520 -19.006 1.00 89.56 232 PHE A N 1
ATOM 1911 C CA . PHE A 1 232 ? -0.785 4.267 -18.651 1.00 89.56 232 PHE A CA 1
ATOM 1912 C C . PHE A 1 232 ? -1.517 3.720 -19.877 1.00 89.56 232 PHE A C 1
ATOM 1914 O O . PHE A 1 232 ? -2.236 4.450 -20.561 1.00 89.56 232 PHE A O 1
ATOM 1921 N N . THR A 1 233 ? -1.312 2.441 -20.161 1.00 83.31 233 THR A N 1
ATOM 1922 C CA . THR A 1 233 ? -2.038 1.694 -21.195 1.00 83.31 233 THR A CA 1
ATOM 1923 C C . THR A 1 233 ? -3.040 0.758 -20.528 1.00 83.31 233 THR A C 1
ATOM 1925 O O . THR A 1 233 ? -2.946 0.517 -19.326 1.00 83.31 233 THR A O 1
ATOM 1928 N N . GLU A 1 234 ? -3.984 0.206 -21.291 1.00 66.12 234 GLU A N 1
ATOM 1929 C CA . GLU A 1 234 ? -5.007 -0.702 -20.747 1.00 66.12 234 GLU A CA 1
ATOM 1930 C C . GLU A 1 234 ? -4.399 -1.920 -20.027 1.00 66.12 234 GLU A C 1
ATOM 1932 O O . GLU A 1 234 ? -4.937 -2.361 -19.017 1.00 66.12 234 GLU A O 1
ATOM 1937 N N . ASN A 1 235 ? -3.239 -2.405 -20.492 1.00 71.50 235 ASN A N 1
ATOM 1938 C CA . ASN A 1 235 ? -2.608 -3.633 -19.994 1.00 71.50 235 ASN A CA 1
ATOM 1939 C C . ASN A 1 235 ? -1.239 -3.406 -19.330 1.00 71.50 235 ASN A C 1
ATOM 1941 O O . ASN A 1 235 ? -0.521 -4.369 -19.062 1.00 71.50 235 ASN A O 1
ATOM 1945 N N . GLY A 1 236 ? -0.826 -2.159 -19.086 1.00 78.12 236 GLY A N 1
ATOM 1946 C CA . GLY A 1 236 ? 0.509 -1.914 -18.547 1.00 78.12 236 GLY A CA 1
ATOM 1947 C C . GLY A 1 236 ? 0.924 -0.456 -18.432 1.00 78.12 236 GLY A C 1
ATOM 1948 O O . GLY A 1 236 ? 0.167 0.474 -18.713 1.00 78.12 236 GLY A O 1
ATOM 1949 N N . VAL A 1 237 ? 2.173 -0.270 -18.018 1.00 84.56 237 VAL A N 1
ATOM 1950 C CA . VAL A 1 237 ? 2.765 1.037 -17.735 1.00 84.56 237 VAL A CA 1
ATOM 1951 C C . VAL A 1 237 ? 3.983 1.230 -18.628 1.00 84.56 237 VAL A C 1
ATOM 1953 O O . VAL A 1 237 ? 4.882 0.388 -18.638 1.00 84.56 237 VAL A O 1
ATOM 1956 N N . ILE A 1 238 ? 4.007 2.331 -19.376 1.00 84.19 238 ILE A N 1
ATOM 1957 C CA . ILE A 1 238 ? 5.189 2.758 -20.127 1.00 84.19 238 ILE A CA 1
ATOM 1958 C C . ILE A 1 238 ? 6.024 3.625 -19.185 1.00 84.19 238 ILE A C 1
ATOM 1960 O O . ILE A 1 238 ? 5.466 4.486 -18.504 1.00 84.19 238 ILE A O 1
ATOM 1964 N N . PHE A 1 239 ? 7.333 3.379 -19.141 1.00 81.38 239 PHE A N 1
ATOM 1965 C CA . PHE A 1 239 ? 8.320 4.131 -18.364 1.00 81.38 239 PHE A CA 1
ATOM 1966 C C . PHE A 1 239 ? 9.312 4.806 -19.309 1.00 81.38 239 PHE A C 1
ATOM 1968 O O . PHE A 1 239 ? 9.717 4.130 -20.281 1.00 81.38 239 PHE A O 1
#

Radius of gyration: 24.13 Å; chains: 1; bounding box: 67×53×42 Å